Protein AF-A0A2T9Z3W3-F1 (afdb_monomer_lite)

Radius of gyration: 23.63 Å; chains: 1; bounding box: 70×50×60 Å

pLDDT: mean 74.07, std 22.94, range [23.22, 97.31]

Organism: NCBI:txid61424

Sequence (253 aa):
MPKVKTVRARTPPEGFEEIEPTLKEFEQKMRDAENDPHEGKRRIESVWPIMRIHHQRSRYIYDLYYKREAISKELYDYCLKKKIADANLIAKWKKGLGTKPGNKPQTIKEGGAPYTKNKDENKKGNDDGSRHFGPKFNKDLGQHILKNPLVSQGIVDKAGLKQTDVVLEVGPGTGNLTVKILEQAKKVIACEADPRLAAELVKRVQETEYSRKLEIMNGDVMKQTLPYFDTNIQVCGTDVSEGICVASSSKAW

Structure (mmCIF, N/CA/C/O backbone):
data_AF-A0A2T9Z3W3-F1
#
_entry.id   AF-A0A2T9Z3W3-F1
#
loop_
_atom_site.group_PDB
_atom_site.id
_atom_site.type_symbol
_atom_site.label_atom_id
_atom_site.label_alt_id
_atom_site.label_comp_id
_atom_site.label_asym_id
_atom_site.label_entity_id
_atom_site.label_seq_id
_atom_site.pdbx_PDB_ins_code
_atom_site.Cartn_x
_atom_site.Cartn_y
_atom_site.Cartn_z
_atom_site.occupancy
_atom_site.B_iso_or_equiv
_atom_site.auth_seq_id
_atom_site.auth_comp_id
_atom_site.auth_asym_id
_atom_site.auth_atom_id
_atom_site.pdbx_PDB_model_num
ATOM 1 N N . MET A 1 1 ? -4.320 32.557 -25.477 1.00 39.97 1 MET A N 1
ATOM 2 C CA . MET A 1 1 ? -4.065 31.158 -25.058 1.00 39.97 1 MET A CA 1
ATOM 3 C C . MET A 1 1 ? -2.578 30.987 -24.774 1.00 39.97 1 MET A C 1
ATOM 5 O O . MET A 1 1 ? -1.782 31.439 -25.596 1.00 39.97 1 MET A O 1
ATOM 9 N N . PRO A 1 2 ? -2.176 30.395 -23.638 1.00 50.72 2 PRO A N 1
ATOM 10 C CA . PRO A 1 2 ? -0.772 30.075 -23.396 1.00 50.72 2 PRO A CA 1
ATOM 11 C C . PRO A 1 2 ? -0.284 29.037 -24.418 1.00 50.72 2 PRO A C 1
ATOM 13 O O . PRO A 1 2 ? -0.976 28.063 -24.709 1.00 50.72 2 PRO A O 1
ATOM 16 N N . LYS A 1 3 ? 0.901 29.264 -24.999 1.00 42.53 3 LYS A N 1
ATOM 17 C CA . LYS A 1 3 ? 1.490 28.381 -26.017 1.00 42.53 3 LYS A CA 1
ATOM 18 C C . LYS A 1 3 ? 1.902 27.049 -25.384 1.00 42.53 3 LYS A C 1
ATOM 20 O O . LYS A 1 3 ? 2.760 27.025 -24.501 1.00 42.53 3 LYS A O 1
ATOM 25 N N . VAL A 1 4 ? 1.327 25.948 -25.866 1.00 51.75 4 VAL A N 1
ATOM 26 C CA . VAL A 1 4 ? 1.737 24.585 -25.504 1.00 51.75 4 VAL A CA 1
ATOM 27 C C . VAL A 1 4 ? 3.175 24.377 -25.980 1.00 51.75 4 VAL A C 1
ATOM 29 O O . VAL A 1 4 ? 3.458 24.404 -27.177 1.00 51.75 4 VAL A O 1
ATOM 32 N N . LYS A 1 5 ? 4.112 24.202 -25.042 1.00 44.19 5 LYS A N 1
ATOM 33 C CA . LYS A 1 5 ? 5.495 23.835 -25.362 1.00 44.19 5 LYS A CA 1
ATOM 34 C C . LYS A 1 5 ? 5.504 22.385 -25.842 1.00 44.19 5 LYS A C 1
ATOM 36 O O . LYS A 1 5 ? 5.516 21.464 -25.030 1.00 44.19 5 LYS A O 1
ATOM 41 N N . THR A 1 6 ? 5.507 22.169 -27.153 1.00 48.62 6 THR A N 1
ATOM 42 C CA . THR A 1 6 ? 5.716 20.838 -27.728 1.00 48.62 6 THR A CA 1
ATOM 43 C C . THR A 1 6 ? 7.161 20.421 -27.467 1.00 48.62 6 THR A C 1
ATOM 45 O O . THR A 1 6 ? 8.094 20.901 -28.115 1.00 48.62 6 THR A O 1
ATOM 48 N N . VAL A 1 7 ? 7.370 19.556 -26.474 1.00 53.88 7 VAL A N 1
ATOM 49 C CA . VAL A 1 7 ? 8.667 18.917 -26.240 1.00 53.88 7 VAL A CA 1
ATOM 50 C C . VAL A 1 7 ? 8.984 18.104 -27.492 1.00 53.88 7 VAL A C 1
ATOM 52 O O . VAL A 1 7 ? 8.287 17.132 -27.768 1.00 53.88 7 VAL A O 1
ATOM 55 N N . ARG A 1 8 ? 10.002 18.513 -28.265 1.00 53.16 8 ARG A N 1
ATOM 56 C CA . ARG A 1 8 ? 10.479 17.767 -29.442 1.00 53.16 8 ARG A CA 1
ATOM 57 C C . ARG A 1 8 ? 10.621 16.293 -29.053 1.00 53.16 8 ARG A C 1
ATOM 59 O O . ARG A 1 8 ? 11.414 15.964 -28.165 1.00 53.16 8 ARG A O 1
ATOM 66 N N . ALA A 1 9 ? 9.812 15.424 -29.656 1.00 52.84 9 ALA A N 1
ATOM 67 C CA . ALA A 1 9 ? 9.902 13.995 -29.426 1.00 52.84 9 ALA A CA 1
ATOM 68 C C . ALA A 1 9 ? 11.257 13.536 -29.972 1.00 52.84 9 ALA A C 1
ATOM 70 O O . ALA A 1 9 ? 11.474 13.531 -31.178 1.00 52.84 9 ALA A O 1
ATOM 71 N N . ARG A 1 10 ? 12.206 13.233 -29.080 1.00 62.75 10 ARG A N 1
ATOM 72 C CA . ARG A 1 10 ? 13.385 12.465 -29.479 1.00 62.75 10 ARG A CA 1
ATOM 73 C C . ARG A 1 10 ? 12.886 11.122 -29.998 1.00 62.75 10 ARG A C 1
ATOM 75 O O . ARG A 1 10 ? 12.046 10.515 -29.332 1.00 62.75 10 ARG A O 1
ATOM 82 N N . THR A 1 11 ? 13.389 10.720 -31.159 1.00 73.94 11 THR A N 1
ATOM 83 C CA . THR A 1 11 ? 13.169 9.397 -31.740 1.00 73.94 11 THR A CA 1
ATOM 84 C C . THR A 1 11 ? 13.456 8.327 -30.684 1.00 73.94 11 THR A C 1
ATOM 86 O O . THR A 1 11 ? 14.391 8.517 -29.891 1.00 73.94 11 THR A O 1
ATOM 89 N N . PRO A 1 12 ? 12.646 7.256 -30.608 1.00 82.81 12 PRO A N 1
ATOM 90 C CA . PRO A 1 12 ? 12.927 6.149 -29.710 1.00 82.81 12 PRO A CA 1
ATOM 91 C C . PRO A 1 12 ? 14.347 5.603 -29.946 1.00 82.81 12 PRO A C 1
ATOM 93 O O . PRO A 1 12 ? 14.772 5.529 -31.100 1.00 82.81 12 PRO A O 1
ATOM 96 N N . PRO A 1 13 ? 15.100 5.269 -28.883 1.00 86.75 13 PRO A N 1
ATOM 97 C CA . PRO A 1 13 ? 16.399 4.615 -29.016 1.00 86.75 13 PRO A CA 1
ATOM 98 C C . PRO A 1 13 ? 16.276 3.219 -29.641 1.00 86.75 13 PRO A C 1
ATOM 100 O O . PRO A 1 13 ? 15.198 2.623 -29.641 1.00 86.75 13 PRO A O 1
ATOM 103 N N . GLU A 1 14 ? 17.400 2.684 -30.114 1.00 87.50 14 GLU A N 1
ATOM 104 C CA . GLU A 1 14 ? 17.505 1.316 -30.633 1.00 87.50 14 GLU A CA 1
ATOM 105 C C . GLU A 1 14 ? 16.946 0.282 -29.635 1.00 87.50 14 GLU A C 1
ATOM 107 O O . GLU A 1 14 ? 17.136 0.406 -28.420 1.00 87.50 14 GLU A O 1
ATOM 112 N N . GLY A 1 15 ? 16.219 -0.716 -30.148 1.00 87.00 15 GLY A N 1
ATOM 113 C CA . GLY A 1 15 ? 15.559 -1.756 -29.349 1.00 87.00 15 GLY A CA 1
ATOM 114 C C . GLY A 1 15 ? 14.202 -1.361 -28.748 1.00 87.00 15 GLY A C 1
ATOM 115 O O . GLY A 1 15 ? 13.564 -2.185 -28.096 1.00 87.00 15 GLY A O 1
ATOM 116 N N . PHE A 1 16 ? 13.713 -0.127 -28.955 1.00 90.38 16 PHE A N 1
ATOM 117 C CA . PHE A 1 16 ? 12.372 0.256 -28.484 1.00 90.38 16 PHE A CA 1
ATOM 118 C C . PHE A 1 16 ? 11.255 -0.522 -29.197 1.00 90.38 16 PHE A C 1
ATOM 120 O O . PHE A 1 16 ? 10.266 -0.871 -28.557 1.00 90.38 16 PHE A O 1
ATOM 127 N N . GLU A 1 17 ? 11.424 -0.834 -30.484 1.00 90.75 17 GLU A N 1
ATOM 128 C CA . GLU A 1 17 ? 10.427 -1.545 -31.302 1.00 90.75 17 GLU A CA 1
ATOM 129 C C . GLU A 1 17 ? 10.080 -2.935 -30.743 1.00 90.75 17 GLU A C 1
ATOM 131 O O . GLU A 1 17 ? 8.937 -3.374 -30.842 1.00 90.75 17 GLU A O 1
ATOM 136 N N . GLU A 1 18 ? 11.028 -3.606 -30.080 1.00 89.62 18 GLU A N 1
ATOM 137 C CA . GLU A 1 18 ? 10.817 -4.939 -29.501 1.00 89.62 18 GLU A CA 1
ATOM 138 C C . GLU A 1 18 ? 9.946 -4.908 -28.236 1.00 89.62 18 GLU A C 1
ATOM 140 O O . GLU A 1 18 ? 9.168 -5.827 -27.976 1.00 89.62 18 GLU A O 1
ATOM 145 N N . ILE A 1 19 ? 10.053 -3.840 -27.441 1.00 92.69 19 ILE A N 1
ATOM 146 C CA . ILE A 1 19 ? 9.305 -3.688 -26.183 1.00 92.69 19 ILE A CA 1
ATOM 147 C C . ILE A 1 19 ? 8.005 -2.898 -26.365 1.00 92.69 19 ILE A C 1
ATOM 149 O O . ILE A 1 19 ? 7.101 -2.989 -25.530 1.00 92.69 19 ILE A O 1
ATOM 153 N N . GLU A 1 20 ? 7.894 -2.123 -27.447 1.00 91.94 20 GLU A N 1
ATOM 154 C CA . GLU A 1 20 ? 6.765 -1.237 -27.730 1.00 91.94 20 GLU A CA 1
ATOM 155 C C . GLU A 1 20 ? 5.401 -1.951 -27.707 1.00 91.94 20 GLU A C 1
ATOM 157 O O . GLU A 1 20 ? 4.489 -1.410 -27.074 1.00 91.94 20 GLU A O 1
ATOM 162 N N . PRO A 1 21 ? 5.217 -3.152 -28.297 1.00 94.75 21 PRO A N 1
ATOM 163 C CA . PRO A 1 21 ? 3.930 -3.846 -28.252 1.00 94.75 21 PRO A CA 1
ATOM 164 C C . PRO A 1 21 ? 3.479 -4.138 -26.816 1.00 94.75 21 PRO A C 1
ATOM 166 O O . PRO A 1 21 ? 2.345 -3.843 -26.445 1.00 94.75 21 PRO A O 1
ATOM 169 N N . THR A 1 22 ? 4.401 -4.608 -25.969 1.00 93.50 22 THR A N 1
ATOM 170 C CA . THR A 1 22 ? 4.106 -4.905 -24.557 1.00 93.50 22 THR A CA 1
ATOM 171 C C . THR A 1 22 ? 3.775 -3.626 -23.780 1.00 93.50 22 THR A C 1
ATOM 173 O O . THR A 1 22 ? 2.882 -3.606 -22.932 1.00 93.50 22 THR A O 1
ATOM 176 N N . LEU A 1 23 ? 4.467 -2.520 -24.071 1.00 92.62 23 LEU A N 1
ATOM 177 C CA . LEU A 1 23 ? 4.170 -1.228 -23.451 1.00 92.62 23 LEU A CA 1
ATOM 178 C C . LEU A 1 23 ? 2.799 -0.687 -23.872 1.00 92.62 23 LEU A C 1
ATOM 180 O O . LEU A 1 23 ? 2.064 -0.194 -23.014 1.00 92.62 23 LEU A O 1
ATOM 184 N N . LYS A 1 24 ? 2.425 -0.836 -25.147 1.00 92.75 24 LYS A N 1
ATOM 185 C CA . LYS A 1 24 ? 1.092 -0.474 -25.652 1.00 92.75 24 LYS A CA 1
ATOM 186 C C . LYS A 1 24 ? -0.011 -1.291 -24.992 1.00 92.75 24 LYS A C 1
ATOM 188 O O . LYS A 1 24 ? -1.050 -0.724 -24.663 1.00 92.75 24 LYS A O 1
ATOM 193 N N . GLU A 1 25 ? 0.213 -2.577 -24.729 1.00 93.94 25 GLU A N 1
ATOM 194 C CA . GLU A 1 25 ? -0.738 -3.393 -23.968 1.00 93.94 25 GLU A CA 1
ATOM 195 C C . GLU A 1 25 ? -0.949 -2.861 -22.546 1.00 93.94 25 GLU A C 1
ATOM 197 O O . GLU A 1 25 ? -2.086 -2.781 -22.083 1.00 93.94 25 GLU A O 1
ATOM 202 N N . PHE A 1 26 ? 0.121 -2.473 -21.840 1.00 93.19 26 PHE A N 1
ATOM 203 C CA . PHE A 1 26 ? -0.015 -1.866 -20.512 1.00 93.19 26 PHE A CA 1
ATOM 204 C C . PHE A 1 26 ? -0.739 -0.520 -20.563 1.00 93.19 26 PHE A C 1
ATOM 206 O O . PHE A 1 26 ? -1.555 -0.237 -19.689 1.00 93.19 26 PHE A O 1
ATOM 213 N N . GLU A 1 27 ? -0.461 0.312 -21.568 1.00 92.25 27 GLU A N 1
ATOM 214 C CA . GLU A 1 27 ? -1.185 1.570 -21.761 1.00 92.25 27 GLU A CA 1
ATOM 215 C C . GLU A 1 27 ? -2.664 1.348 -22.060 1.00 92.25 27 GLU A C 1
ATOM 217 O O . GLU A 1 27 ? -3.500 2.062 -21.513 1.00 92.25 27 GLU A O 1
ATOM 222 N N . GLN A 1 28 ? -2.993 0.355 -22.889 1.00 93.44 28 GLN A N 1
ATOM 223 C CA . GLN A 1 28 ? -4.378 0.017 -23.179 1.00 93.44 28 GLN A CA 1
ATOM 224 C C . GLN A 1 28 ? -5.092 -0.460 -21.916 1.00 93.44 28 GLN A C 1
ATOM 226 O O . GLN A 1 28 ? -6.121 0.101 -21.566 1.00 93.44 28 GLN A O 1
ATOM 231 N N . LYS A 1 29 ? -4.482 -1.380 -21.159 1.00 92.50 29 LYS A N 1
ATOM 232 C CA . LYS A 1 29 ? -5.022 -1.838 -19.871 1.00 92.50 29 LYS A CA 1
ATOM 233 C C . LYS A 1 29 ? -5.227 -0.688 -18.883 1.00 92.50 29 LYS A C 1
ATOM 235 O O . LYS A 1 29 ? -6.207 -0.707 -18.147 1.00 92.50 29 LYS A O 1
ATOM 240 N N . MET A 1 30 ? -4.327 0.304 -18.841 1.00 89.06 30 MET A N 1
ATOM 241 C CA . MET A 1 30 ? -4.538 1.487 -17.994 1.00 89.06 30 MET A CA 1
ATOM 242 C C . MET A 1 30 ? -5.717 2.330 -18.477 1.00 89.06 30 MET A C 1
ATOM 244 O O . MET A 1 30 ? -6.524 2.725 -17.647 1.00 89.06 30 MET A O 1
ATOM 248 N N . ARG A 1 31 ? -5.846 2.571 -19.789 1.00 91.06 31 ARG A N 1
ATOM 249 C CA . ARG A 1 31 ? -6.993 3.302 -20.352 1.00 91.06 31 ARG A CA 1
ATOM 250 C C . ARG A 1 31 ? -8.311 2.586 -20.074 1.00 91.06 31 ARG A C 1
ATOM 252 O O . ARG A 1 31 ? -9.288 3.235 -19.726 1.00 91.06 31 ARG A O 1
ATOM 259 N N . ASP A 1 32 ? -8.338 1.266 -20.208 1.00 91.88 32 ASP A N 1
ATOM 260 C CA . ASP A 1 32 ? -9.530 0.467 -19.924 1.00 91.88 32 ASP A CA 1
ATOM 261 C C . ASP A 1 32 ? -9.890 0.571 -18.434 1.00 91.88 32 ASP A C 1
ATOM 263 O O . ASP A 1 32 ? -11.021 0.904 -18.097 1.00 91.88 32 ASP A O 1
ATOM 267 N N . ALA A 1 33 ? -8.904 0.423 -17.542 1.00 88.44 33 ALA A N 1
ATOM 268 C CA . ALA A 1 33 ? -9.094 0.578 -16.099 1.00 88.44 33 ALA A CA 1
ATOM 269 C C . ALA A 1 33 ? -9.520 1.997 -15.672 1.00 88.44 33 ALA A C 1
ATOM 271 O O . ALA A 1 33 ? -10.218 2.144 -14.675 1.00 88.44 33 ALA A O 1
ATOM 272 N N . GLU A 1 34 ? -9.100 3.042 -16.390 1.00 87.00 34 GLU A N 1
ATOM 273 C CA . GLU A 1 34 ? -9.539 4.426 -16.156 1.00 87.00 34 GLU A CA 1
ATOM 274 C C . GLU A 1 34 ? -10.984 4.672 -16.612 1.00 87.00 34 GLU A C 1
ATOM 276 O O . GLU A 1 34 ? -11.687 5.487 -16.011 1.00 87.00 34 GLU A O 1
ATOM 281 N N . ASN A 1 35 ? -11.424 3.981 -17.666 1.00 88.50 35 ASN A N 1
ATOM 282 C CA . ASN A 1 35 ? -12.770 4.104 -18.227 1.00 88.50 35 ASN A CA 1
ATOM 283 C C . ASN A 1 35 ? -13.787 3.150 -17.584 1.00 88.50 35 ASN A C 1
ATOM 285 O O . ASN A 1 35 ? -14.987 3.287 -17.830 1.00 88.50 35 ASN A O 1
ATOM 289 N N . ASP A 1 36 ? -13.326 2.192 -16.780 1.00 87.56 36 ASP A N 1
ATOM 290 C CA . ASP A 1 36 ? -14.180 1.219 -16.115 1.00 87.56 36 ASP A CA 1
ATOM 291 C C . ASP A 1 36 ? -15.253 1.912 -15.258 1.00 87.56 36 ASP A C 1
ATOM 293 O O . ASP A 1 36 ? -14.962 2.855 -14.515 1.00 87.56 36 ASP A O 1
ATOM 297 N N . PRO A 1 37 ? -16.511 1.434 -15.280 1.00 87.31 37 PRO A N 1
ATOM 298 C CA . PRO A 1 37 ? -17.537 1.961 -14.400 1.00 87.31 37 PRO A CA 1
ATOM 299 C C . PRO A 1 37 ? -17.123 1.845 -12.927 1.00 87.31 37 PRO A C 1
ATOM 301 O O . PRO A 1 37 ? -16.732 0.782 -12.421 1.00 87.31 37 PRO A O 1
ATOM 304 N N . HIS A 1 38 ? -17.247 2.971 -12.229 1.00 84.12 38 HIS A N 1
ATOM 305 C CA . HIS A 1 38 ? -16.894 3.123 -10.818 1.00 84.12 38 HIS A CA 1
ATOM 306 C C . HIS A 1 38 ? -18.117 3.098 -9.888 1.00 84.12 38 HIS A C 1
ATOM 308 O O . HIS A 1 38 ? -17.997 3.394 -8.701 1.00 84.12 38 HIS A O 1
ATOM 314 N N . GLU A 1 39 ? -19.302 2.771 -10.409 1.00 80.81 39 GLU A N 1
ATOM 315 C CA . GLU A 1 39 ? -20.542 2.785 -9.635 1.00 80.81 39 GLU A CA 1
ATOM 316 C C . GLU A 1 39 ? -20.494 1.753 -8.498 1.00 80.81 39 GLU A C 1
ATOM 318 O O . GLU A 1 39 ? -20.119 0.596 -8.689 1.00 80.81 39 GLU A O 1
ATOM 323 N N . GLY A 1 40 ? -20.802 2.200 -7.279 1.00 78.69 40 GLY A N 1
ATOM 324 C CA . GLY A 1 40 ? -20.750 1.372 -6.071 1.00 78.69 40 GLY A CA 1
ATOM 325 C C . GLY A 1 40 ? -19.343 1.031 -5.553 1.00 78.69 40 GLY A C 1
ATOM 326 O O . GLY A 1 40 ? -19.238 0.514 -4.440 1.00 78.69 40 GLY A O 1
ATOM 327 N N . LYS A 1 41 ? -18.270 1.348 -6.294 1.00 77.69 41 LYS A N 1
ATOM 328 C CA . LYS A 1 41 ? -16.878 1.133 -5.866 1.00 77.69 41 LYS A CA 1
ATOM 329 C C . LYS A 1 41 ? -16.373 2.306 -5.031 1.00 77.69 41 LYS A C 1
ATOM 331 O O . LYS A 1 41 ? -16.715 3.467 -5.259 1.00 77.69 41 LYS A O 1
ATOM 336 N N . ARG A 1 42 ? -15.503 2.024 -4.065 1.00 75.50 42 ARG A N 1
ATOM 337 C CA . ARG A 1 42 ? -14.744 3.067 -3.363 1.00 75.50 42 ARG A CA 1
ATOM 338 C C . ARG A 1 42 ? -13.724 3.674 -4.311 1.00 75.50 42 ARG A C 1
ATOM 340 O O . ARG A 1 42 ? -13.172 2.987 -5.164 1.00 75.50 42 ARG A O 1
ATOM 347 N N . ARG A 1 43 ? -13.348 4.931 -4.063 1.00 74.19 43 ARG A N 1
ATOM 348 C CA . ARG A 1 43 ? -12.270 5.597 -4.810 1.00 74.19 43 ARG A CA 1
ATOM 349 C C . ARG A 1 43 ? -10.998 4.745 -4.882 1.00 74.19 43 ARG A C 1
ATOM 351 O O . ARG A 1 43 ? -10.364 4.699 -5.929 1.00 74.19 43 ARG A O 1
ATOM 358 N N . ILE A 1 44 ? -10.623 4.074 -3.793 1.00 68.75 44 ILE A N 1
ATOM 359 C CA . ILE A 1 44 ? -9.415 3.245 -3.783 1.00 68.75 44 ILE A CA 1
ATOM 360 C C . ILE A 1 44 ? -9.561 1.978 -4.629 1.00 68.75 44 ILE A C 1
ATOM 362 O O . ILE A 1 44 ? -8.634 1.630 -5.349 1.00 68.75 44 ILE A O 1
ATOM 366 N N . GLU A 1 45 ? -10.737 1.349 -4.624 1.00 70.81 45 GLU A N 1
ATOM 367 C CA . GLU A 1 45 ? -11.042 0.176 -5.453 1.00 70.81 45 GLU A CA 1
ATOM 368 C C . GLU A 1 45 ? -11.048 0.529 -6.943 1.00 70.81 45 GLU A C 1
ATOM 370 O O . GLU A 1 45 ? -10.628 -0.278 -7.766 1.00 70.81 45 GLU A O 1
ATOM 375 N N . SER A 1 46 ? -11.467 1.750 -7.279 1.00 77.56 46 SER A N 1
ATOM 376 C CA . SER A 1 46 ? -11.409 2.310 -8.631 1.00 77.56 46 SER A CA 1
ATOM 377 C C . SER A 1 46 ? -9.977 2.578 -9.102 1.00 77.56 46 SER A C 1
ATOM 379 O O . SER A 1 46 ? -9.620 2.294 -10.238 1.00 77.56 46 SER A O 1
ATOM 381 N N . VAL A 1 47 ? -9.124 3.106 -8.221 1.00 75.56 47 VAL A N 1
ATOM 382 C CA . VAL A 1 47 ? -7.736 3.474 -8.559 1.00 75.56 47 VAL A CA 1
ATOM 383 C C . VAL A 1 47 ? -6.791 2.263 -8.527 1.00 75.56 47 VAL A C 1
ATOM 385 O O . VAL A 1 47 ? -5.738 2.265 -9.170 1.00 75.56 47 VAL A O 1
ATOM 388 N N . TRP A 1 48 ? -7.150 1.208 -7.794 1.00 76.00 48 TRP A N 1
ATOM 389 C CA . TRP A 1 48 ? -6.297 0.041 -7.568 1.00 76.00 48 TRP A CA 1
ATOM 390 C C . TRP A 1 48 ? -5.828 -0.670 -8.848 1.00 76.00 48 TRP A C 1
ATOM 392 O O . TRP A 1 48 ? -4.622 -0.923 -8.969 1.00 76.00 48 TRP A O 1
ATOM 402 N N . PRO A 1 49 ? -6.703 -0.973 -9.830 1.00 79.06 49 PRO A N 1
ATOM 403 C CA . PRO A 1 49 ? -6.281 -1.615 -11.072 1.00 79.06 49 PRO A 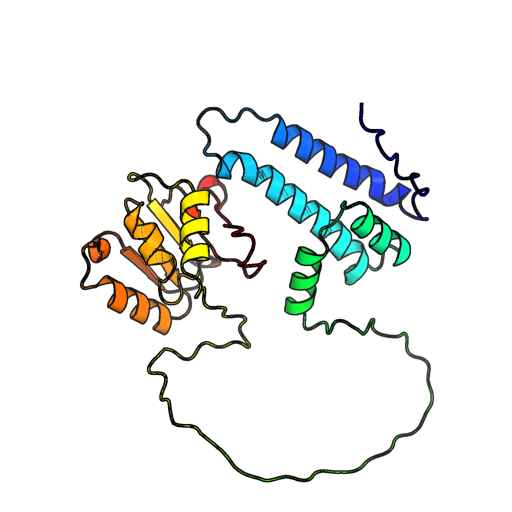CA 1
ATOM 404 C C . PRO A 1 49 ? -5.243 -0.776 -11.826 1.00 79.06 49 PRO A C 1
ATOM 406 O O . PRO A 1 49 ? -4.236 -1.319 -12.281 1.00 79.06 49 PRO A O 1
ATOM 409 N N . ILE A 1 50 ? -5.423 0.549 -11.859 1.00 83.31 50 ILE A N 1
ATOM 410 C CA . ILE A 1 50 ? -4.501 1.496 -12.502 1.00 83.31 50 ILE A CA 1
ATOM 411 C C . ILE A 1 50 ? -3.123 1.430 -11.831 1.00 83.31 50 ILE A C 1
ATOM 413 O O . ILE A 1 50 ? -2.106 1.241 -12.501 1.00 83.31 50 ILE A O 1
ATOM 417 N N . MET A 1 51 ? -3.076 1.501 -10.497 1.00 79.44 51 MET A N 1
ATOM 418 C CA . MET A 1 51 ? -1.822 1.430 -9.734 1.00 79.44 51 MET A CA 1
ATOM 419 C C . MET A 1 51 ? -1.111 0.082 -9.916 1.00 79.44 51 MET A C 1
ATOM 421 O O . MET A 1 51 ? 0.116 0.034 -10.052 1.00 79.44 51 MET A O 1
ATOM 425 N N . ARG A 1 52 ? -1.866 -1.023 -9.980 1.00 79.81 52 ARG A N 1
ATOM 426 C CA . ARG A 1 52 ? -1.320 -2.363 -10.243 1.00 79.81 52 ARG A CA 1
ATOM 427 C C . ARG A 1 52 ? -0.664 -2.436 -11.620 1.00 79.81 52 ARG A C 1
ATOM 429 O O . ARG A 1 52 ? 0.462 -2.925 -11.723 1.00 79.81 52 ARG A O 1
ATOM 436 N N . ILE A 1 53 ? -1.334 -1.934 -12.655 1.00 84.62 53 ILE A N 1
ATOM 437 C CA . ILE A 1 53 ? -0.803 -1.915 -14.024 1.00 84.62 53 ILE A CA 1
ATOM 438 C C . ILE A 1 53 ? 0.430 -1.007 -14.101 1.00 84.62 53 ILE A C 1
ATOM 440 O O . ILE A 1 53 ? 1.444 -1.391 -14.683 1.00 84.62 53 ILE A O 1
ATOM 444 N N . HIS A 1 54 ? 0.400 0.153 -13.443 1.00 84.44 54 HIS A N 1
ATOM 445 C CA . HIS A 1 54 ? 1.545 1.056 -13.352 1.00 84.44 54 HIS A CA 1
ATOM 446 C C . HIS A 1 54 ? 2.780 0.386 -12.714 1.00 84.44 54 HIS A C 1
ATOM 448 O O . HIS A 1 54 ? 3.896 0.479 -13.243 1.00 84.44 54 HIS A O 1
ATOM 454 N N . HIS A 1 55 ? 2.589 -0.345 -11.609 1.00 82.88 55 HIS A N 1
ATOM 455 C CA . HIS A 1 55 ? 3.638 -1.150 -10.978 1.00 82.88 55 HIS A CA 1
ATOM 456 C C . HIS A 1 55 ? 4.153 -2.257 -11.904 1.00 82.88 55 HIS A C 1
ATOM 458 O O . HIS A 1 55 ? 5.366 -2.422 -12.028 1.00 82.88 55 HIS A O 1
ATOM 464 N N . GLN A 1 56 ? 3.260 -2.995 -12.571 1.00 84.81 56 GLN A N 1
ATOM 465 C CA . GLN A 1 56 ? 3.631 -4.058 -13.511 1.00 84.81 56 GLN A CA 1
ATOM 466 C C . GLN A 1 56 ? 4.464 -3.521 -14.676 1.00 84.81 56 GLN A C 1
ATOM 468 O O . GLN A 1 56 ? 5.517 -4.079 -14.980 1.00 84.81 56 GLN A O 1
ATOM 473 N N . ARG A 1 57 ? 4.052 -2.396 -15.267 1.00 92.19 57 ARG A N 1
ATOM 474 C CA . ARG A 1 57 ? 4.778 -1.726 -16.352 1.00 92.19 57 ARG A CA 1
ATOM 475 C C . ARG A 1 57 ? 6.178 -1.294 -15.913 1.00 92.19 57 ARG A C 1
ATOM 477 O O . ARG A 1 57 ? 7.160 -1.575 -16.597 1.00 92.19 57 ARG A O 1
ATOM 484 N N . SER A 1 58 ? 6.291 -0.670 -14.739 1.00 91.31 58 SER A N 1
ATOM 485 C CA . SER A 1 58 ? 7.593 -0.281 -14.176 1.00 91.31 58 SER A CA 1
ATOM 486 C C . SER A 1 58 ? 8.465 -1.498 -13.849 1.00 91.31 58 SER A C 1
ATOM 488 O O . SER A 1 58 ? 9.680 -1.464 -14.051 1.00 91.31 58 SER A O 1
ATOM 490 N N . ARG A 1 59 ? 7.857 -2.595 -13.378 1.00 90.69 59 ARG A N 1
ATOM 491 C CA . ARG A 1 59 ? 8.557 -3.845 -13.067 1.00 90.69 59 ARG A CA 1
ATOM 492 C C . ARG A 1 59 ? 9.073 -4.549 -14.315 1.00 90.69 59 ARG A C 1
ATOM 494 O O . ARG A 1 59 ? 10.192 -5.048 -14.289 1.00 90.69 59 ARG A O 1
ATOM 501 N N . TYR A 1 60 ? 8.302 -4.541 -15.395 1.00 92.94 60 TYR A N 1
ATOM 502 C CA . TYR A 1 60 ? 8.715 -5.083 -16.684 1.00 92.94 60 TYR A CA 1
ATOM 503 C C . TYR A 1 60 ? 9.998 -4.404 -17.186 1.00 92.94 60 TYR A C 1
ATOM 505 O O . TYR A 1 60 ? 10.991 -5.083 -17.437 1.00 92.94 60 TYR A O 1
ATOM 513 N N . ILE A 1 61 ? 10.031 -3.064 -17.207 1.00 92.88 61 ILE A N 1
ATOM 514 C CA . ILE A 1 61 ? 11.233 -2.297 -17.586 1.00 92.88 61 ILE A CA 1
ATOM 515 C C . ILE A 1 61 ? 12.410 -2.578 -16.643 1.00 92.88 61 ILE A C 1
ATOM 517 O O . ILE A 1 61 ? 13.549 -2.731 -17.087 1.00 92.88 61 ILE A O 1
ATOM 521 N N . TYR A 1 62 ? 12.145 -2.673 -15.338 1.00 90.12 62 TYR A N 1
ATOM 522 C CA . TYR A 1 62 ? 13.160 -3.022 -14.350 1.00 90.12 62 TYR A CA 1
ATOM 523 C C . TYR A 1 62 ? 13.783 -4.398 -14.615 1.00 90.12 62 TYR A C 1
ATOM 525 O O . TYR A 1 62 ? 15.007 -4.516 -14.634 1.00 90.12 62 TYR A O 1
ATOM 533 N N . ASP A 1 63 ? 12.962 -5.428 -14.827 1.00 90.00 63 ASP A N 1
ATOM 534 C CA . ASP A 1 63 ? 13.427 -6.800 -15.030 1.00 90.00 63 ASP A CA 1
ATOM 535 C C . ASP A 1 63 ? 14.183 -6.941 -16.364 1.00 90.00 63 ASP A C 1
ATOM 537 O O . ASP A 1 63 ? 15.208 -7.625 -16.408 1.00 90.00 63 ASP A O 1
ATOM 541 N N . LEU A 1 64 ? 13.748 -6.246 -17.424 1.00 92.88 64 LEU A N 1
ATOM 542 C CA . LEU A 1 64 ? 14.472 -6.203 -18.698 1.00 92.88 64 LEU A CA 1
ATOM 543 C C . LEU A 1 64 ? 15.887 -5.636 -18.548 1.00 92.88 64 LEU A C 1
ATOM 545 O O . LEU A 1 64 ? 16.821 -6.199 -19.108 1.00 92.88 64 LEU A O 1
ATOM 549 N N . TYR A 1 65 ? 16.059 -4.554 -17.783 1.00 93.62 65 TYR A N 1
ATOM 550 C CA . TYR A 1 65 ? 17.364 -3.906 -17.640 1.00 93.62 65 TYR A CA 1
ATOM 551 C C . TYR A 1 65 ? 18.264 -4.567 -16.589 1.00 93.62 65 TYR A C 1
ATOM 553 O O . TYR A 1 65 ? 19.439 -4.796 -16.847 1.00 93.62 65 TYR A O 1
ATOM 561 N N . TYR A 1 66 ? 17.737 -4.860 -15.396 1.00 88.56 66 TYR A N 1
ATOM 562 C CA . TYR A 1 66 ? 18.549 -5.306 -14.257 1.00 88.56 66 TYR A CA 1
ATOM 563 C C . TYR A 1 66 ? 18.696 -6.822 -14.133 1.00 88.56 66 TYR A C 1
ATOM 565 O O . TYR A 1 66 ? 19.647 -7.265 -13.496 1.00 88.56 66 TYR A O 1
ATOM 573 N N . LYS A 1 67 ? 17.754 -7.614 -14.661 1.00 84.62 67 LYS A N 1
ATOM 574 C CA . LYS A 1 67 ? 17.808 -9.082 -14.541 1.00 84.62 67 LYS A CA 1
ATOM 575 C C . LYS A 1 67 ? 18.152 -9.772 -15.845 1.00 84.62 67 LYS A C 1
ATOM 577 O O . LYS A 1 67 ? 18.899 -10.738 -15.830 1.00 84.62 67 LYS A O 1
ATOM 582 N N . ARG A 1 68 ? 17.543 -9.323 -16.942 1.00 87.06 68 ARG A N 1
ATOM 583 C CA . ARG A 1 68 ? 17.704 -9.950 -18.259 1.00 87.06 68 ARG A CA 1
ATOM 584 C C . ARG A 1 68 ? 18.761 -9.271 -19.120 1.00 87.06 68 ARG A C 1
ATOM 586 O O . ARG A 1 68 ? 19.147 -9.853 -20.120 1.00 87.06 68 ARG A O 1
ATOM 593 N N . GLU A 1 69 ? 19.166 -8.051 -18.759 1.00 90.38 69 GLU A N 1
ATOM 594 C CA . GLU A 1 69 ? 20.094 -7.207 -19.528 1.00 90.38 69 GLU A CA 1
ATOM 595 C C . GLU A 1 69 ? 19.712 -7.084 -21.018 1.00 90.38 69 GLU A C 1
ATOM 597 O O . GLU A 1 69 ? 20.556 -6.879 -21.882 1.00 90.38 69 GLU A O 1
ATOM 602 N N . ALA A 1 70 ? 18.412 -7.186 -21.314 1.00 89.31 70 ALA A N 1
ATOM 603 C CA . ALA A 1 70 ? 17.866 -7.258 -22.667 1.00 89.31 70 ALA A CA 1
ATOM 604 C C . ALA A 1 70 ? 17.695 -5.879 -23.324 1.00 89.31 70 ALA A C 1
ATOM 606 O O . ALA A 1 70 ? 17.435 -5.792 -24.516 1.00 89.31 70 ALA A O 1
ATOM 607 N N . ILE A 1 71 ? 17.811 -4.794 -22.550 1.00 92.50 71 ILE A N 1
ATOM 608 C CA . ILE A 1 71 ? 17.690 -3.421 -23.049 1.00 92.50 71 ILE A CA 1
ATOM 609 C C . ILE A 1 71 ? 18.917 -2.589 -22.689 1.00 92.50 71 ILE A C 1
ATOM 611 O O . ILE A 1 71 ? 19.508 -2.740 -21.617 1.00 92.50 71 ILE A O 1
ATOM 615 N N . SER A 1 72 ? 19.279 -1.659 -23.574 1.00 92.88 72 SER A N 1
ATOM 616 C CA . SER A 1 72 ? 20.412 -0.761 -23.362 1.00 92.88 72 SER A CA 1
ATOM 617 C C . SER A 1 72 ? 20.141 0.247 -22.236 1.00 92.88 72 SER A C 1
ATOM 619 O O . SER A 1 72 ? 18.998 0.573 -21.896 1.00 92.88 72 SER A O 1
ATOM 621 N N . LYS A 1 73 ? 21.215 0.803 -21.657 1.00 90.75 73 LYS A N 1
ATOM 622 C CA . LYS A 1 73 ? 21.096 1.873 -20.651 1.00 90.75 73 LYS A CA 1
ATOM 623 C C . LYS A 1 73 ? 20.399 3.113 -21.223 1.00 90.75 73 LYS A C 1
ATOM 625 O O . LYS A 1 73 ? 19.649 3.768 -20.506 1.00 90.75 73 LYS A O 1
ATOM 630 N N . GLU A 1 74 ? 20.632 3.424 -22.494 1.00 91.62 74 GLU A N 1
ATOM 631 C CA . GLU A 1 74 ? 20.013 4.571 -23.162 1.00 91.62 74 GLU A CA 1
ATOM 632 C C . GLU A 1 74 ? 18.499 4.396 -23.301 1.00 91.62 74 GLU A C 1
ATOM 634 O O . GLU A 1 74 ? 17.743 5.324 -23.008 1.00 91.62 74 GLU A O 1
ATOM 639 N N . LEU A 1 75 ? 18.054 3.187 -23.662 1.00 91.06 75 LEU A N 1
ATOM 640 C CA . LEU A 1 75 ? 16.639 2.832 -23.744 1.00 91.06 75 LEU A CA 1
ATOM 641 C C . LEU A 1 75 ? 15.962 2.856 -22.365 1.00 91.06 75 LEU A C 1
ATOM 643 O O . LEU A 1 75 ? 14.865 3.400 -22.212 1.00 91.06 75 LEU A O 1
ATOM 647 N N . TYR A 1 76 ? 16.640 2.345 -21.336 1.00 92.88 76 TYR A N 1
ATOM 648 C CA . TYR A 1 76 ? 16.171 2.420 -19.952 1.00 92.88 76 TYR A CA 1
ATOM 649 C C . TYR A 1 76 ? 16.016 3.875 -19.468 1.00 92.88 76 TYR A C 1
ATOM 651 O O . TYR A 1 76 ? 14.955 4.259 -18.965 1.00 92.88 76 TYR A O 1
ATOM 659 N N . ASP A 1 77 ? 17.031 4.719 -19.677 1.00 92.00 77 ASP A N 1
ATOM 660 C CA . ASP A 1 77 ? 16.992 6.135 -19.292 1.00 92.00 77 ASP A CA 1
ATOM 661 C C . ASP A 1 77 ? 15.913 6.905 -20.077 1.00 92.00 77 ASP A C 1
ATOM 663 O O . ASP A 1 77 ? 15.240 7.786 -19.528 1.00 92.00 77 ASP A O 1
ATOM 667 N N . TYR A 1 78 ? 15.692 6.547 -21.347 1.00 92.19 78 TYR A N 1
ATOM 668 C CA . TYR A 1 78 ? 14.594 7.074 -22.155 1.00 92.19 78 TYR A CA 1
ATOM 669 C C . TYR A 1 78 ? 13.226 6.730 -21.550 1.00 92.19 78 TYR A C 1
ATOM 671 O O . TYR A 1 78 ? 12.392 7.629 -21.394 1.00 92.19 78 TYR A O 1
ATOM 679 N N . CYS A 1 79 ? 13.014 5.477 -21.131 1.00 91.88 79 CYS A N 1
ATOM 680 C CA . CYS A 1 79 ? 11.768 5.039 -20.495 1.00 91.88 79 CYS A CA 1
ATOM 681 C C . CYS A 1 79 ? 11.476 5.809 -19.198 1.00 91.88 79 CYS A C 1
ATOM 683 O O . CYS A 1 79 ? 10.339 6.229 -18.966 1.00 91.88 79 CYS A O 1
ATOM 685 N N . LEU A 1 80 ? 12.499 6.065 -18.375 1.00 92.06 80 LEU A N 1
ATOM 686 C CA . LEU A 1 80 ? 12.357 6.886 -17.168 1.00 92.06 80 LEU A CA 1
ATOM 687 C C . LEU A 1 80 ? 12.027 8.346 -17.503 1.00 92.06 80 LEU A C 1
ATOM 689 O O . LEU A 1 80 ? 11.130 8.946 -16.905 1.00 92.06 80 LEU A O 1
ATOM 693 N N . LYS A 1 81 ? 12.723 8.929 -18.487 1.00 90.62 81 LYS A N 1
ATOM 694 C CA . LYS A 1 81 ? 12.521 10.326 -18.898 1.00 90.62 81 LYS A CA 1
ATOM 695 C C . LYS A 1 81 ? 11.130 10.564 -19.485 1.00 90.62 81 LYS A C 1
ATOM 697 O O . LYS A 1 81 ? 10.550 11.625 -19.265 1.00 90.62 81 LYS A O 1
ATOM 702 N N . LYS A 1 82 ? 10.593 9.582 -20.211 1.00 90.06 82 LYS A N 1
ATOM 703 C CA . LYS A 1 82 ? 9.237 9.600 -20.776 1.00 90.06 82 LYS A CA 1
ATOM 704 C C . LYS A 1 82 ? 8.147 9.195 -19.783 1.00 90.06 82 LYS A C 1
ATOM 706 O O . LYS A 1 82 ? 6.987 9.170 -20.173 1.00 90.06 82 LYS A O 1
ATOM 711 N N . LYS A 1 83 ? 8.494 8.918 -18.519 1.00 89.56 83 LYS A N 1
ATOM 712 C CA . LYS A 1 83 ? 7.551 8.481 -17.472 1.00 89.56 83 LYS A CA 1
ATOM 713 C C . LYS A 1 83 ? 6.808 7.183 -17.824 1.00 89.56 83 LYS A C 1
ATOM 715 O O . LYS A 1 83 ? 5.712 6.930 -17.330 1.00 89.56 83 LYS A O 1
ATOM 720 N N . ILE A 1 84 ? 7.436 6.334 -18.639 1.00 91.44 84 ILE A N 1
ATOM 721 C CA . ILE A 1 84 ? 6.960 4.974 -18.918 1.00 91.44 84 ILE A CA 1
ATOM 722 C C . ILE A 1 84 ? 7.186 4.104 -17.674 1.00 91.44 84 ILE A C 1
ATOM 724 O O . ILE A 1 84 ? 6.302 3.351 -17.273 1.00 91.44 84 ILE A O 1
ATOM 728 N N . ALA A 1 85 ? 8.326 4.269 -17.001 1.00 91.12 85 ALA A N 1
ATOM 729 C CA . ALA A 1 85 ? 8.631 3.610 -15.733 1.00 91.12 85 ALA A CA 1
ATOM 730 C C . ALA A 1 85 ? 8.883 4.624 -14.606 1.00 91.12 85 ALA A C 1
ATOM 732 O O . ALA A 1 85 ? 9.347 5.742 -14.851 1.00 91.12 85 ALA A O 1
ATOM 733 N N . ASP A 1 86 ? 8.588 4.221 -13.370 1.00 88.62 86 ASP A N 1
ATOM 734 C CA . ASP A 1 86 ? 8.767 5.051 -12.179 1.00 88.62 86 ASP A CA 1
ATOM 735 C C . ASP A 1 86 ? 10.164 4.875 -11.554 1.00 88.62 86 ASP A C 1
ATOM 737 O O . ASP A 1 86 ? 10.547 3.800 -11.083 1.00 88.62 86 ASP A O 1
ATOM 741 N N . ALA A 1 87 ? 10.933 5.966 -11.528 1.00 86.75 87 ALA A N 1
ATOM 742 C CA . ALA A 1 87 ? 12.292 5.980 -10.996 1.00 86.75 87 ALA A CA 1
ATOM 743 C C . ALA A 1 87 ? 12.352 5.794 -9.468 1.00 86.75 87 ALA A C 1
ATOM 745 O O . ALA A 1 87 ? 13.265 5.129 -8.971 1.00 86.75 87 ALA A O 1
ATOM 746 N N . ASN A 1 88 ? 11.397 6.360 -8.725 1.00 85.56 88 ASN A N 1
ATOM 747 C CA . ASN A 1 88 ? 11.353 6.287 -7.263 1.00 85.56 88 ASN A CA 1
ATOM 748 C C . ASN A 1 88 ? 10.997 4.870 -6.812 1.00 85.56 88 ASN A C 1
ATOM 750 O O . ASN A 1 88 ? 11.607 4.328 -5.885 1.00 85.56 88 ASN A O 1
ATOM 754 N N . LEU A 1 89 ? 10.045 4.247 -7.502 1.00 78.31 89 LEU A N 1
ATOM 755 C CA . LEU A 1 89 ? 9.670 2.857 -7.298 1.00 78.31 89 LEU A CA 1
ATOM 756 C C . LEU A 1 89 ? 10.854 1.917 -7.557 1.00 78.31 89 LEU A C 1
ATOM 758 O O . LEU A 1 89 ? 11.199 1.096 -6.705 1.00 78.31 89 LEU A O 1
ATOM 762 N N . ILE A 1 90 ? 11.540 2.089 -8.691 1.00 85.50 90 ILE A N 1
ATOM 763 C CA . ILE A 1 90 ? 12.708 1.274 -9.041 1.00 85.50 90 ILE A CA 1
ATOM 764 C C . ILE A 1 90 ? 13.848 1.455 -8.029 1.00 85.50 90 ILE A C 1
ATOM 766 O O . ILE A 1 90 ? 14.487 0.477 -7.630 1.00 85.50 90 ILE A O 1
ATOM 770 N N . ALA A 1 91 ? 14.100 2.683 -7.565 1.00 83.25 91 ALA A N 1
ATOM 771 C CA . ALA A 1 91 ? 15.131 2.953 -6.566 1.00 83.25 91 ALA A CA 1
ATOM 772 C C . ALA A 1 91 ? 14.931 2.140 -5.274 1.00 83.25 91 ALA A C 1
ATOM 774 O O . ALA A 1 91 ? 15.908 1.732 -4.644 1.00 83.25 91 ALA A O 1
ATOM 775 N N . LYS A 1 92 ? 13.682 1.856 -4.897 1.00 74.62 92 LYS A N 1
ATOM 776 C CA . LYS A 1 92 ? 13.353 1.055 -3.710 1.00 74.62 92 LYS A CA 1
ATOM 777 C C . LYS A 1 92 ? 13.627 -0.428 -3.923 1.00 74.62 92 LYS A C 1
ATOM 779 O O . LYS A 1 92 ? 14.233 -1.057 -3.059 1.00 74.62 92 LYS A O 1
ATOM 784 N N . TRP A 1 93 ? 13.284 -0.975 -5.089 1.00 81.06 93 TRP A N 1
ATOM 785 C CA . TRP A 1 93 ? 13.608 -2.369 -5.420 1.00 81.06 93 TRP A CA 1
ATOM 786 C C . TRP A 1 93 ? 15.114 -2.632 -5.430 1.00 81.06 93 TRP A C 1
ATOM 788 O O . TRP A 1 93 ? 15.560 -3.680 -4.971 1.00 81.06 93 TRP A O 1
ATOM 798 N N . LYS A 1 94 ? 15.913 -1.650 -5.860 1.00 76.62 94 LYS A N 1
ATOM 799 C CA . LYS A 1 94 ? 17.380 -1.731 -5.802 1.00 76.62 94 LYS A CA 1
ATOM 800 C C . LYS A 1 94 ? 17.918 -1.829 -4.371 1.00 76.62 94 LYS A C 1
ATOM 802 O O . LYS A 1 94 ? 18.859 -2.586 -4.132 1.00 76.62 94 LYS A O 1
ATOM 807 N N . LYS A 1 95 ? 17.314 -1.105 -3.420 1.00 65.38 95 LYS A N 1
ATOM 808 C CA . LYS A 1 95 ? 17.700 -1.152 -1.998 1.00 65.38 95 LYS A CA 1
ATOM 809 C C . LYS A 1 95 ? 17.414 -2.520 -1.370 1.00 65.38 95 LYS A C 1
ATOM 811 O O . LYS A 1 95 ? 18.252 -3.013 -0.626 1.00 65.38 95 LYS A O 1
ATOM 816 N N . GLY A 1 96 ? 16.288 -3.150 -1.717 1.00 53.78 96 GLY A N 1
ATOM 817 C CA . GLY A 1 96 ? 15.925 -4.486 -1.219 1.00 53.78 96 GLY A CA 1
ATOM 818 C C . GLY A 1 96 ? 16.818 -5.627 -1.726 1.00 53.78 96 GLY A C 1
ATOM 819 O O . GLY A 1 96 ? 16.893 -6.666 -1.087 1.00 53.78 96 GLY A O 1
ATOM 820 N N . LEU A 1 97 ? 17.530 -5.431 -2.842 1.00 52.66 97 LEU A N 1
ATOM 821 C CA . LEU A 1 97 ? 18.455 -6.417 -3.422 1.00 52.66 97 LEU A CA 1
ATOM 822 C C . LEU A 1 97 ? 19.913 -6.248 -2.957 1.00 52.66 97 LEU A C 1
ATOM 824 O O . LEU A 1 97 ? 20.808 -6.873 -3.516 1.00 52.66 97 LEU A O 1
ATOM 828 N N . GLY A 1 98 ? 20.192 -5.358 -1.995 1.00 45.28 98 GLY A N 1
ATOM 829 C CA . GLY A 1 98 ? 21.567 -5.060 -1.569 1.00 45.28 98 GLY A CA 1
ATOM 830 C C . GLY A 1 98 ? 22.424 -4.378 -2.648 1.00 45.28 98 GLY A C 1
ATOM 831 O O . GLY A 1 98 ? 23.635 -4.227 -2.483 1.00 45.28 98 GLY A O 1
ATOM 832 N N . THR A 1 99 ? 21.819 -3.930 -3.755 1.00 44.41 99 THR A N 1
ATOM 833 C CA . THR A 1 99 ? 22.550 -3.271 -4.842 1.00 44.41 99 THR A CA 1
ATOM 834 C C . THR A 1 99 ? 22.837 -1.819 -4.461 1.00 44.41 99 THR A C 1
ATOM 836 O O . THR A 1 99 ? 21.956 -0.955 -4.481 1.00 44.41 99 THR A O 1
ATOM 839 N N . LYS A 1 100 ? 24.087 -1.532 -4.075 1.00 35.75 100 LYS A N 1
ATOM 840 C CA . LYS A 1 100 ? 24.541 -0.152 -3.852 1.00 35.75 100 LYS A CA 1
ATOM 841 C C . LYS A 1 100 ? 24.316 0.665 -5.135 1.00 35.75 100 LYS A C 1
ATOM 843 O O . LYS A 1 100 ? 24.638 0.183 -6.225 1.00 35.75 100 LYS A O 1
ATOM 848 N N . PRO A 1 101 ? 23.783 1.896 -5.051 1.00 35.78 101 PRO A N 1
ATOM 849 C CA . PRO A 1 101 ? 23.647 2.757 -6.216 1.00 35.78 101 PRO A CA 1
ATOM 850 C C . PRO A 1 101 ? 25.048 3.195 -6.668 1.00 35.78 101 PRO A C 1
ATOM 852 O O . PRO A 1 101 ? 25.607 4.135 -6.120 1.00 35.78 101 PRO A O 1
ATOM 855 N N . GLY A 1 102 ? 25.638 2.480 -7.628 1.00 42.22 102 GLY A N 1
ATOM 856 C CA . GLY A 1 102 ? 26.936 2.862 -8.193 1.00 42.22 102 GLY A CA 1
ATOM 857 C C . GLY A 1 102 ? 27.650 1.804 -9.031 1.00 42.22 102 GLY A C 1
ATOM 858 O O . GLY A 1 102 ? 28.257 2.170 -10.027 1.00 42.22 102 GLY A O 1
ATOM 859 N N . ASN A 1 103 ? 27.529 0.510 -8.720 1.00 37.78 103 ASN A N 1
ATOM 860 C CA . ASN A 1 103 ? 28.266 -0.523 -9.458 1.00 37.78 103 ASN A CA 1
ATOM 861 C C . ASN A 1 103 ? 27.322 -1.420 -10.259 1.00 37.78 103 ASN A C 1
ATOM 863 O O . ASN A 1 103 ? 26.590 -2.229 -9.694 1.00 37.78 103 ASN A O 1
ATOM 867 N N . LYS A 1 104 ? 27.383 -1.311 -11.592 1.00 45.41 104 LYS A N 1
ATOM 868 C CA . LYS A 1 104 ? 27.201 -2.501 -12.432 1.00 45.41 104 LYS A CA 1
ATOM 869 C C . LYS A 1 104 ? 28.352 -3.467 -12.101 1.00 45.41 104 LYS A C 1
ATOM 871 O O . LYS A 1 104 ? 29.460 -2.973 -11.876 1.00 45.41 104 LYS A O 1
ATOM 876 N N . PRO A 1 105 ? 28.152 -4.794 -12.075 1.00 35.50 105 PRO A N 1
ATOM 877 C CA . PRO A 1 105 ? 29.272 -5.723 -12.143 1.00 35.50 105 PRO A CA 1
ATOM 878 C C . PRO A 1 105 ? 30.056 -5.405 -13.421 1.00 35.50 105 PRO A C 1
ATOM 880 O O . PRO A 1 105 ? 29.522 -5.501 -14.524 1.00 35.50 105 PRO A O 1
ATOM 883 N N . GLN A 1 106 ? 31.283 -4.907 -13.280 1.00 36.25 106 GLN A N 1
ATOM 884 C CA . GLN A 1 106 ? 32.174 -4.731 -14.420 1.00 36.25 106 GLN A CA 1
ATOM 885 C C . GLN A 1 106 ? 32.609 -6.117 -14.900 1.00 36.25 106 GLN A C 1
ATOM 887 O O . GLN A 1 106 ? 33.006 -6.962 -14.100 1.00 36.25 106 GLN A O 1
ATOM 892 N N . THR A 1 107 ? 32.542 -6.334 -16.211 1.00 31.19 107 THR A N 1
ATOM 893 C CA . THR A 1 107 ? 33.216 -7.436 -16.900 1.00 31.19 107 THR A CA 1
ATOM 894 C C . THR A 1 107 ? 34.687 -7.471 -16.496 1.00 31.19 107 THR A C 1
ATOM 896 O O . THR A 1 107 ? 35.375 -6.450 -16.572 1.00 31.19 107 THR A O 1
ATOM 899 N N . ILE A 1 108 ? 35.145 -8.646 -16.072 1.00 28.83 108 ILE A N 1
ATOM 900 C CA . ILE A 1 108 ? 36.511 -8.917 -15.631 1.00 28.83 108 ILE A CA 1
ATOM 901 C C . ILE A 1 108 ? 37.472 -8.578 -16.780 1.00 28.83 108 ILE A C 1
ATOM 903 O O . ILE A 1 108 ? 37.376 -9.149 -17.864 1.00 28.83 108 ILE A O 1
ATOM 907 N N . LYS A 1 109 ? 38.397 -7.646 -16.539 1.00 30.70 109 LYS A N 1
ATOM 908 C CA . LYS A 1 109 ? 39.662 -7.546 -17.271 1.00 30.70 109 LYS A CA 1
ATOM 909 C C . LYS A 1 109 ? 40.781 -7.720 -16.255 1.00 30.70 109 LYS A C 1
ATOM 911 O O . LYS A 1 109 ? 40.772 -7.089 -15.201 1.00 30.70 109 LYS A O 1
ATOM 916 N N . GLU A 1 110 ? 41.669 -8.649 -16.565 1.00 27.70 110 GLU A N 1
ATOM 917 C CA . GLU A 1 110 ? 42.779 -9.099 -15.736 1.00 27.70 110 GLU A CA 1
ATOM 918 C C . GLU A 1 110 ? 43.834 -8.000 -15.528 1.00 27.70 110 GLU A C 1
ATOM 920 O O . GLU A 1 110 ? 44.112 -7.216 -16.435 1.00 27.70 110 GLU A O 1
ATOM 925 N N . GLY A 1 111 ? 44.471 -8.015 -14.350 1.00 25.94 111 GLY A N 1
ATOM 926 C CA . GLY A 1 111 ? 45.808 -7.453 -14.133 1.00 25.94 111 GLY A CA 1
ATOM 927 C C . GLY A 1 111 ? 45.896 -6.269 -13.161 1.00 25.94 111 GLY A C 1
ATOM 928 O O . GLY A 1 111 ? 45.451 -5.169 -13.469 1.00 25.94 111 GLY A O 1
ATOM 929 N N . GLY A 1 112 ? 46.571 -6.474 -12.020 1.00 24.80 112 GLY A N 1
ATOM 930 C CA . GLY A 1 112 ? 47.119 -5.388 -11.191 1.00 24.80 112 G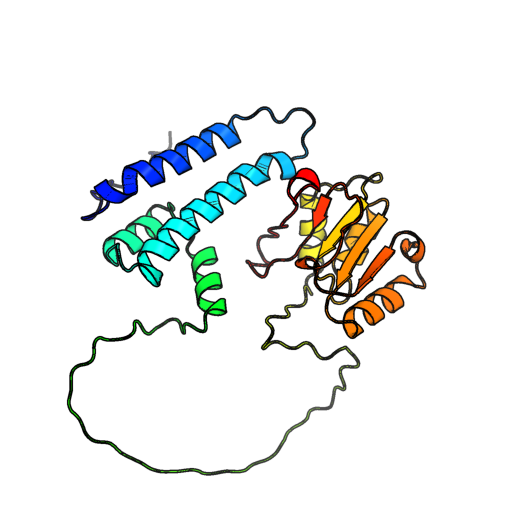LY A CA 1
ATOM 931 C C . GLY A 1 112 ? 47.168 -5.683 -9.687 1.00 24.80 112 GLY A C 1
ATOM 932 O O . GLY A 1 112 ? 46.134 -5.807 -9.049 1.00 24.80 112 GLY A O 1
ATOM 933 N N . ALA A 1 113 ? 48.381 -5.786 -9.144 1.00 26.14 113 ALA A N 1
ATOM 934 C CA . ALA A 1 113 ? 48.791 -6.295 -7.827 1.00 26.14 113 ALA A CA 1
ATOM 935 C C . ALA A 1 113 ? 48.280 -5.531 -6.566 1.00 26.14 113 ALA A C 1
ATOM 937 O O . ALA A 1 113 ? 47.855 -4.380 -6.664 1.00 26.14 113 ALA A O 1
ATOM 938 N N . PRO A 1 114 ? 48.349 -6.156 -5.364 1.00 28.42 114 PRO A N 1
ATOM 939 C CA . PRO A 1 114 ? 47.683 -5.696 -4.145 1.00 28.42 114 PRO A CA 1
ATOM 940 C C . PRO A 1 114 ? 48.554 -4.750 -3.304 1.00 28.42 114 PRO A C 1
ATOM 942 O O . PRO A 1 114 ? 49.778 -4.860 -3.296 1.00 28.42 114 PRO A O 1
ATOM 945 N N . TYR A 1 115 ? 47.922 -3.890 -2.502 1.00 23.22 115 TYR A N 1
ATOM 946 C CA . TYR A 1 115 ? 48.587 -3.215 -1.385 1.00 23.22 115 TYR A CA 1
ATOM 947 C C . TYR A 1 115 ? 47.784 -3.407 -0.096 1.00 23.22 115 TYR A C 1
ATOM 949 O O . TYR A 1 115 ? 46.609 -3.059 -0.004 1.00 23.22 115 TYR A O 1
ATOM 957 N N . THR A 1 116 ? 48.442 -4.008 0.892 1.00 26.28 116 THR A N 1
ATOM 958 C CA . THR A 1 116 ? 47.935 -4.326 2.231 1.00 26.28 116 THR A CA 1
ATOM 959 C C . THR A 1 116 ? 48.439 -3.328 3.270 1.00 26.28 116 THR A C 1
ATOM 961 O O . THR A 1 116 ? 49.596 -2.920 3.172 1.00 26.28 116 THR A O 1
ATOM 964 N N . LYS A 1 117 ? 47.625 -3.085 4.312 1.00 25.27 117 LYS A N 1
ATOM 965 C CA . LYS A 1 117 ? 47.939 -2.842 5.750 1.00 25.27 117 LYS A CA 1
ATOM 966 C C . LYS A 1 117 ? 46.965 -1.802 6.314 1.00 25.27 117 LYS A C 1
ATOM 968 O O . LYS A 1 117 ? 46.595 -0.881 5.607 1.00 25.27 117 LYS A O 1
ATOM 973 N N . ASN A 1 118 ? 46.605 -1.783 7.587 1.00 24.39 118 ASN A N 1
ATOM 974 C CA . ASN A 1 118 ? 46.353 -2.789 8.617 1.00 24.39 118 ASN A CA 1
ATOM 975 C C . ASN A 1 118 ? 45.540 -2.040 9.697 1.00 24.39 118 ASN A C 1
ATOM 977 O O . ASN A 1 118 ? 45.497 -0.812 9.690 1.00 24.39 118 ASN A O 1
ATOM 981 N N . LYS A 1 119 ? 44.893 -2.797 10.581 1.00 28.77 119 LYS A N 1
ATOM 982 C CA . LYS A 1 119 ? 44.103 -2.353 11.741 1.00 28.77 119 LYS A CA 1
ATOM 983 C C . LYS A 1 119 ? 44.702 -1.176 12.521 1.00 28.77 119 LYS A C 1
ATOM 985 O O . LYS A 1 119 ? 45.901 -1.180 12.758 1.00 28.77 119 LYS A O 1
ATOM 990 N N . ASP A 1 120 ? 43.818 -0.350 13.080 1.00 26.14 120 ASP A N 1
ATOM 991 C CA . ASP A 1 120 ? 43.916 0.034 14.489 1.00 26.14 120 ASP A CA 1
ATOM 992 C C . ASP A 1 120 ? 42.527 0.033 15.139 1.00 26.14 120 ASP A C 1
ATOM 994 O O . ASP A 1 120 ? 41.563 0.633 14.660 1.00 26.14 120 ASP A O 1
ATOM 998 N N . GLU A 1 121 ? 42.442 -0.727 16.225 1.00 28.38 121 GLU A N 1
ATOM 999 C CA . GLU A 1 121 ? 41.318 -0.797 17.142 1.00 28.38 121 GLU A CA 1
ATOM 1000 C C . GLU A 1 121 ? 41.408 0.347 18.166 1.00 28.38 121 GLU A C 1
ATOM 1002 O O . GLU A 1 121 ? 42.491 0.793 18.538 1.00 28.38 121 GLU A O 1
ATOM 1007 N N . ASN A 1 122 ? 40.239 0.683 18.722 1.00 26.28 122 ASN A N 1
ATOM 1008 C CA . ASN A 1 122 ? 40.026 1.288 20.041 1.00 26.28 122 ASN A CA 1
ATOM 1009 C C . ASN A 1 122 ? 39.952 2.830 20.130 1.00 26.28 122 ASN A C 1
ATOM 1011 O O . ASN A 1 122 ? 40.963 3.521 20.213 1.00 26.28 122 ASN A O 1
ATOM 1015 N N . LYS A 1 123 ? 38.729 3.352 20.326 1.00 28.38 123 LYS A N 1
ATOM 1016 C CA . LYS A 1 123 ? 38.369 4.051 21.579 1.00 28.38 123 LYS A CA 1
ATOM 1017 C C . LYS A 1 123 ? 36.866 4.356 21.687 1.00 28.38 123 LYS A C 1
ATOM 1019 O O . LYS A 1 123 ? 36.318 5.171 20.959 1.00 28.38 123 LYS A O 1
ATOM 1024 N N . LYS A 1 124 ? 36.257 3.661 22.653 1.00 26.36 124 LYS A N 1
ATOM 1025 C CA . LYS A 1 124 ? 35.270 4.104 23.658 1.00 26.36 124 LYS A CA 1
ATOM 1026 C C . LYS A 1 124 ? 34.298 5.241 23.291 1.00 26.36 124 LYS A C 1
ATOM 1028 O O . LYS A 1 124 ? 34.668 6.405 23.270 1.00 26.36 124 LYS A O 1
ATOM 1033 N N . GLY A 1 125 ? 33.028 4.848 23.179 1.00 29.02 125 GLY A N 1
ATOM 1034 C CA . GLY A 1 125 ? 31.940 5.259 24.076 1.00 29.02 125 GLY A CA 1
ATOM 1035 C C . GLY A 1 125 ? 31.749 6.747 24.367 1.00 29.02 125 GLY A C 1
ATOM 1036 O O . GLY A 1 125 ? 32.479 7.317 25.168 1.00 29.02 125 GLY A O 1
ATOM 1037 N N . ASN A 1 126 ? 30.646 7.289 23.855 1.00 27.34 126 ASN A N 1
ATOM 1038 C CA . ASN A 1 126 ? 29.807 8.211 24.614 1.00 27.34 126 ASN A CA 1
ATOM 1039 C C . ASN A 1 126 ? 28.352 7.776 24.417 1.00 27.34 126 ASN A C 1
ATOM 1041 O O . ASN A 1 126 ? 27.715 8.082 23.412 1.00 27.34 126 ASN A O 1
ATOM 1045 N N . ASP A 1 127 ? 27.896 6.953 25.358 1.00 33.69 127 ASP A N 1
ATOM 1046 C CA . ASP A 1 127 ? 26.518 6.506 25.506 1.00 33.69 127 ASP A CA 1
ATOM 1047 C C . ASP A 1 127 ? 25.777 7.590 26.301 1.00 33.69 127 ASP A C 1
ATOM 1049 O O . ASP A 1 127 ? 25.860 7.646 27.528 1.00 33.69 127 ASP A O 1
ATOM 1053 N N . ASP A 1 128 ? 25.121 8.512 25.595 1.00 33.00 128 ASP A N 1
ATOM 1054 C CA . ASP A 1 128 ? 24.216 9.485 26.208 1.00 33.00 128 ASP A CA 1
ATOM 1055 C C . ASP A 1 128 ? 22.835 8.840 26.418 1.00 33.00 128 ASP A C 1
ATOM 1057 O O . ASP A 1 128 ? 21.936 8.872 25.575 1.00 33.00 128 ASP A O 1
ATOM 1061 N N . GLY A 1 129 ? 22.706 8.158 27.556 1.00 34.69 129 GLY A N 1
ATOM 1062 C CA . GLY A 1 129 ? 21.823 8.648 28.615 1.00 34.69 129 GLY A CA 1
ATOM 1063 C C . GLY A 1 129 ? 20.307 8.678 28.405 1.00 34.69 129 GLY A C 1
ATOM 1064 O O . GLY A 1 129 ? 19.608 9.036 29.348 1.00 34.69 129 GLY A O 1
ATOM 1065 N N . SER A 1 130 ? 19.747 8.258 27.267 1.00 32.28 130 SER A N 1
ATOM 1066 C CA . SER A 1 130 ? 18.290 8.093 27.121 1.00 32.28 130 SER A CA 1
ATOM 1067 C C . SER A 1 130 ? 17.925 6.632 26.856 1.00 32.28 130 SER A C 1
ATOM 1069 O O . SER A 1 130 ? 17.912 6.142 25.727 1.00 32.28 130 SER A O 1
ATOM 1071 N N . ARG A 1 131 ? 17.609 5.891 27.927 1.00 36.09 131 ARG A N 1
ATOM 1072 C CA . ARG A 1 131 ? 17.009 4.553 27.812 1.00 36.09 131 ARG A CA 1
ATOM 1073 C C . ARG A 1 131 ? 15.640 4.691 27.142 1.00 36.09 131 ARG A C 1
ATOM 1075 O O . ARG A 1 131 ? 14.636 4.905 27.812 1.00 36.09 131 ARG A O 1
ATOM 1082 N N . HIS A 1 132 ? 15.598 4.577 25.818 1.00 40.78 132 HIS A N 1
ATOM 1083 C CA . HIS A 1 132 ? 14.353 4.436 25.071 1.00 40.78 132 HIS A CA 1
ATOM 1084 C C . HIS A 1 132 ? 13.690 3.122 25.507 1.00 40.78 132 HIS A C 1
ATOM 1086 O O . HIS A 1 132 ? 14.099 2.038 25.092 1.00 40.78 132 HIS A O 1
ATOM 1092 N N . PHE A 1 133 ? 12.688 3.215 26.380 1.00 45.88 133 PHE A N 1
ATOM 1093 C CA . PHE A 1 133 ? 11.862 2.094 26.829 1.00 45.88 133 PHE A CA 1
ATOM 1094 C C . PHE A 1 133 ? 10.811 1.770 25.753 1.00 45.88 133 PHE A C 1
ATOM 1096 O O . PHE A 1 133 ? 9.610 1.879 25.970 1.00 45.88 133 PHE A O 1
ATOM 1103 N N . GLY A 1 134 ? 11.281 1.454 24.548 1.00 55.16 134 GLY A N 1
ATOM 1104 C CA . GLY A 1 134 ? 10.464 1.018 23.420 1.00 55.16 134 GLY A CA 1
ATOM 1105 C C . GLY A 1 134 ? 11.070 -0.241 22.801 1.00 55.16 134 GLY A C 1
ATOM 1106 O O . GLY A 1 134 ? 12.269 -0.489 22.979 1.00 55.16 134 GLY A O 1
ATOM 1107 N N . PRO A 1 135 ? 10.282 -1.064 22.093 1.00 62.41 135 PRO A N 1
ATOM 1108 C CA . PRO A 1 135 ? 10.812 -2.254 21.448 1.00 62.41 135 PRO A CA 1
ATOM 1109 C C . PRO A 1 135 ? 11.950 -1.893 20.491 1.00 62.41 135 PRO A C 1
ATOM 1111 O O . PRO A 1 135 ? 11.923 -0.882 19.789 1.00 62.41 135 PRO A O 1
ATOM 1114 N N . LYS A 1 136 ? 12.997 -2.721 20.482 1.00 68.69 136 LYS A N 1
ATOM 1115 C CA . LYS A 1 136 ? 14.121 -2.543 19.561 1.00 68.69 136 LYS A CA 1
ATOM 1116 C C . LYS A 1 136 ? 13.709 -3.026 18.174 1.00 68.69 136 LYS A C 1
ATOM 1118 O O . LYS A 1 136 ? 13.580 -4.228 17.952 1.00 68.69 136 LYS A O 1
ATOM 1123 N N . PHE A 1 137 ? 13.545 -2.084 17.254 1.00 68.88 137 PHE A N 1
ATOM 1124 C CA . PHE A 1 137 ? 13.263 -2.362 15.847 1.00 68.88 137 PHE A CA 1
ATOM 1125 C C . PHE A 1 137 ? 14.526 -2.794 15.122 1.00 68.88 137 PHE A C 1
ATOM 1127 O O . PHE A 1 137 ? 15.587 -2.181 15.281 1.00 68.88 137 PHE A O 1
ATOM 1134 N N . ASN A 1 138 ? 14.399 -3.820 14.289 1.00 64.69 138 ASN A N 1
ATOM 1135 C CA . ASN A 1 138 ? 15.501 -4.289 13.473 1.00 64.69 138 ASN A CA 1
ATOM 1136 C C . ASN A 1 138 ? 15.472 -3.599 12.103 1.00 64.69 138 ASN A C 1
ATOM 1138 O O . ASN A 1 138 ? 14.722 -3.984 11.203 1.00 64.69 138 ASN A O 1
ATOM 1142 N N . LYS A 1 139 ? 16.306 -2.565 11.950 1.00 60.94 139 LYS A N 1
ATOM 1143 C CA . LYS A 1 139 ? 16.445 -1.821 10.689 1.00 60.94 139 LYS A CA 1
ATOM 1144 C C . LYS A 1 139 ? 17.013 -2.689 9.562 1.00 60.94 139 LYS A C 1
ATOM 1146 O O . LYS A 1 139 ? 16.689 -2.435 8.406 1.00 60.94 139 LYS A O 1
ATOM 1151 N N . ASP A 1 140 ? 17.784 -3.724 9.893 1.00 54.84 140 ASP A N 1
ATOM 1152 C CA . ASP A 1 140 ? 18.382 -4.638 8.913 1.00 54.84 140 ASP A CA 1
ATOM 1153 C C . ASP A 1 140 ? 17.341 -5.602 8.321 1.00 54.84 140 ASP A C 1
ATOM 1155 O O . ASP A 1 140 ? 17.498 -6.074 7.199 1.00 54.84 140 ASP A O 1
ATOM 1159 N N . LEU A 1 141 ? 16.225 -5.821 9.030 1.00 55.38 141 LEU A N 1
ATOM 1160 C CA . LEU A 1 141 ? 15.042 -6.536 8.531 1.00 55.38 141 LEU A CA 1
ATOM 1161 C C . LEU A 1 141 ? 14.043 -5.610 7.811 1.00 55.38 141 LEU A C 1
ATOM 1163 O O . LEU A 1 141 ? 12.924 -6.021 7.516 1.00 55.38 141 LEU A O 1
ATOM 1167 N N . GLY A 1 142 ? 14.417 -4.352 7.544 1.00 56.34 142 GLY A N 1
ATOM 1168 C CA . GLY A 1 142 ? 13.570 -3.395 6.827 1.00 56.34 142 GLY A CA 1
ATOM 1169 C C . GLY A 1 142 ? 12.380 -2.861 7.633 1.00 56.34 142 GLY A C 1
ATOM 1170 O O . GLY A 1 142 ? 11.440 -2.329 7.044 1.00 56.34 142 GLY A O 1
ATOM 1171 N N . GLN A 1 143 ? 12.397 -2.977 8.966 1.00 64.69 143 GLN A N 1
ATOM 1172 C CA . GLN A 1 143 ? 11.331 -2.441 9.818 1.00 64.69 143 GLN A CA 1
ATOM 1173 C C . GLN A 1 143 ? 11.393 -0.904 9.866 1.00 64.69 143 GLN A C 1
ATOM 1175 O O . GLN A 1 143 ? 12.314 -0.315 10.441 1.00 64.69 143 GLN A O 1
ATOM 1180 N N . HIS A 1 144 ? 10.387 -0.243 9.289 1.00 67.75 144 HIS A N 1
ATOM 1181 C CA . HIS A 1 144 ? 10.220 1.210 9.323 1.00 67.75 144 HIS A CA 1
ATOM 1182 C C . HIS A 1 144 ? 8.978 1.588 10.132 1.00 67.75 144 HIS A C 1
ATOM 1184 O O . HIS A 1 144 ? 7.867 1.201 9.791 1.00 67.75 144 HIS A O 1
ATOM 1190 N N . ILE A 1 145 ? 9.155 2.391 11.186 1.00 71.44 145 ILE A N 1
ATOM 1191 C CA . ILE A 1 145 ? 8.030 2.883 11.990 1.00 71.44 145 ILE A CA 1
ATOM 1192 C C . ILE A 1 145 ? 7.428 4.116 11.324 1.00 71.44 145 ILE A C 1
ATOM 1194 O O . ILE A 1 145 ? 8.117 5.123 11.123 1.00 71.44 145 ILE A O 1
ATOM 1198 N N . LEU A 1 146 ? 6.123 4.077 11.079 1.00 75.56 146 LEU A N 1
ATOM 1199 C CA . LEU A 1 146 ? 5.346 5.256 10.724 1.00 75.56 146 LEU A CA 1
ATOM 1200 C C . LEU A 1 146 ? 5.205 6.171 11.951 1.00 75.56 146 LEU A C 1
ATOM 1202 O O . LEU A 1 146 ? 4.432 5.886 12.863 1.00 75.56 146 LEU A O 1
ATOM 1206 N N . LYS A 1 147 ? 5.988 7.256 12.000 1.00 76.25 147 LYS A N 1
ATOM 1207 C CA . LYS A 1 147 ? 5.998 8.207 13.131 1.00 76.25 147 LYS A CA 1
ATOM 1208 C C . LYS A 1 147 ? 5.200 9.484 12.886 1.00 76.25 147 LYS A C 1
ATOM 1210 O O . LYS A 1 147 ? 4.825 10.140 13.848 1.00 76.25 147 LYS A O 1
ATOM 1215 N N . ASN A 1 148 ? 4.990 9.867 11.626 1.00 82.19 148 ASN A N 1
ATOM 1216 C CA . ASN A 1 148 ? 4.326 11.125 11.301 1.00 82.19 148 ASN A CA 1
ATOM 1217 C C . ASN A 1 148 ? 2.796 10.948 11.376 1.00 82.19 148 ASN A C 1
ATOM 1219 O O . ASN A 1 148 ? 2.242 10.261 10.515 1.00 82.19 148 ASN A O 1
ATOM 1223 N N . PRO A 1 149 ? 2.105 11.576 12.346 1.00 82.56 149 PRO A N 1
ATOM 1224 C CA . PRO A 1 149 ? 0.662 11.422 12.505 1.00 82.56 149 PRO A CA 1
ATOM 1225 C C . PRO A 1 149 ? -0.132 11.988 11.322 1.00 82.56 149 PRO A C 1
ATOM 1227 O O . PRO A 1 149 ? -1.184 11.446 11.002 1.00 82.56 149 PRO A O 1
ATOM 1230 N N . LEU A 1 150 ? 0.377 13.016 10.628 1.00 83.50 150 LEU A N 1
ATOM 1231 C CA . LEU A 1 150 ? -0.271 13.559 9.426 1.00 83.50 150 LEU A CA 1
ATOM 1232 C C . LEU A 1 150 ? -0.266 12.547 8.282 1.00 83.50 150 LEU A C 1
ATOM 1234 O O . LEU A 1 150 ? -1.204 12.495 7.493 1.00 83.50 150 LEU A O 1
ATOM 1238 N N . VAL A 1 151 ? 0.776 11.718 8.207 1.00 83.31 151 VAL A N 1
ATOM 1239 C CA . VAL A 1 151 ? 0.833 10.642 7.220 1.00 83.31 151 VAL A CA 1
ATOM 1240 C C . VAL A 1 151 ? -0.136 9.528 7.595 1.00 83.31 151 VAL A C 1
ATOM 1242 O O . VAL A 1 151 ? -0.878 9.081 6.728 1.00 83.31 151 VAL A O 1
ATOM 1245 N N . SER A 1 152 ? -0.180 9.110 8.866 1.00 85.62 152 SER A N 1
ATOM 1246 C CA . SER A 1 152 ? -1.169 8.125 9.329 1.00 85.62 152 SER A CA 1
ATOM 1247 C C . SER A 1 152 ? -2.595 8.586 9.035 1.00 85.62 152 SER A C 1
ATOM 1249 O O . SER A 1 152 ? -3.378 7.829 8.472 1.00 85.62 152 SER A O 1
ATOM 1251 N N . GLN A 1 153 ? -2.908 9.846 9.349 1.00 85.62 153 GLN A N 1
ATOM 1252 C CA . GLN A 1 153 ? -4.215 10.429 9.068 1.00 85.62 153 GLN A CA 1
ATOM 1253 C C . GLN A 1 153 ? -4.493 10.456 7.563 1.00 85.62 153 GLN A C 1
ATOM 1255 O O . GLN A 1 153 ? -5.514 9.944 7.122 1.00 85.62 153 GLN A O 1
ATOM 1260 N N . GLY A 1 154 ? -3.540 10.936 6.759 1.00 85.31 154 GLY A N 1
ATOM 1261 C CA . GLY A 1 154 ? -3.677 10.962 5.306 1.00 85.31 154 GLY A CA 1
ATOM 1262 C C . GLY A 1 154 ? -3.852 9.576 4.673 1.00 85.31 154 GLY A C 1
ATOM 1263 O O . GLY A 1 154 ? -4.517 9.467 3.646 1.00 85.31 154 GLY A O 1
ATOM 1264 N N . ILE A 1 155 ? -3.289 8.516 5.265 1.00 85.75 155 ILE A N 1
ATOM 1265 C CA . ILE A 1 155 ? -3.524 7.128 4.837 1.00 85.75 155 ILE A CA 1
ATOM 1266 C C . ILE A 1 155 ? -4.980 6.737 5.097 1.00 85.75 155 ILE A C 1
ATOM 1268 O O . ILE A 1 155 ? -5.643 6.249 4.184 1.00 85.75 155 ILE A O 1
ATOM 1272 N N . VAL A 1 156 ? -5.481 6.970 6.312 1.00 87.88 156 VAL A N 1
ATOM 1273 C CA . VAL A 1 156 ? -6.854 6.607 6.686 1.00 87.88 156 VAL A CA 1
ATOM 1274 C C . VAL A 1 156 ? -7.880 7.413 5.883 1.00 87.88 156 VAL A C 1
ATOM 1276 O O . VAL A 1 156 ? -8.813 6.834 5.329 1.00 87.88 156 VAL A O 1
ATOM 1279 N N . ASP A 1 157 ? -7.655 8.716 5.707 1.00 86.50 157 ASP A N 1
ATOM 1280 C CA . ASP A 1 157 ? -8.530 9.589 4.917 1.00 86.50 157 ASP A CA 1
ATOM 1281 C C . ASP A 1 157 ? -8.614 9.127 3.453 1.00 86.50 157 ASP A C 1
ATOM 1283 O O . ASP A 1 157 ? -9.687 9.106 2.847 1.00 86.50 157 ASP A O 1
ATOM 1287 N N . LYS A 1 158 ? -7.481 8.711 2.867 1.00 82.56 158 LYS A N 1
ATOM 1288 C CA . LYS A 1 158 ? -7.435 8.173 1.498 1.00 82.56 158 LYS A CA 1
ATOM 1289 C C . LYS A 1 158 ? -8.047 6.778 1.386 1.00 82.56 158 LYS A C 1
ATOM 1291 O O . LYS A 1 158 ? -8.550 6.445 0.312 1.00 82.56 158 LYS A O 1
ATOM 1296 N N . ALA A 1 159 ? -7.996 5.974 2.450 1.00 83.44 159 ALA A N 1
ATOM 1297 C CA . ALA A 1 159 ? -8.579 4.636 2.470 1.00 83.44 159 ALA A CA 1
ATOM 1298 C C . ALA A 1 159 ? -10.113 4.672 2.376 1.00 83.44 159 ALA A C 1
ATOM 1300 O O . ALA A 1 159 ? -10.712 3.723 1.869 1.00 83.44 159 ALA A O 1
ATOM 1301 N N . GLY A 1 160 ? -10.751 5.771 2.800 1.00 85.19 160 GLY A N 1
ATOM 1302 C CA . GLY A 1 160 ? -12.202 5.938 2.694 1.00 85.19 160 GLY A CA 1
ATOM 1303 C C . GLY A 1 160 ? -12.953 4.855 3.470 1.00 85.19 160 GLY A C 1
ATOM 1304 O O . GLY A 1 160 ? -13.814 4.166 2.911 1.00 85.19 160 GLY A O 1
ATOM 1305 N N . LEU A 1 161 ? -12.559 4.661 4.732 1.00 90.31 161 LEU A N 1
ATOM 1306 C CA . LEU A 1 161 ? -13.145 3.664 5.624 1.00 90.31 161 LEU A CA 1
ATOM 1307 C C . LEU A 1 161 ? -14.584 4.031 5.997 1.00 90.31 161 LEU A C 1
ATOM 1309 O O . LEU A 1 161 ? -14.942 5.200 6.131 1.00 90.31 161 LEU A O 1
ATOM 1313 N N . LYS A 1 162 ? -15.413 3.006 6.177 1.00 90.75 162 LYS A N 1
ATOM 1314 C CA . LYS A 1 162 ? -16.787 3.099 6.665 1.00 90.75 162 LYS A CA 1
ATOM 1315 C C . LYS A 1 162 ? -16.865 2.475 8.055 1.00 90.75 162 LYS A C 1
ATOM 1317 O O . LYS A 1 162 ? -16.191 1.491 8.350 1.00 90.75 162 LYS A O 1
ATOM 1322 N N . GLN A 1 163 ? -17.805 2.957 8.862 1.00 93.94 163 GLN A N 1
ATOM 1323 C CA . GLN A 1 163 ? -18.066 2.434 10.212 1.00 93.94 163 GLN A CA 1
ATOM 1324 C C . GLN A 1 163 ? -18.548 0.974 10.233 1.00 93.94 163 GLN A C 1
ATOM 1326 O O . GLN A 1 163 ? -18.626 0.362 11.293 1.00 93.94 163 GLN A O 1
ATOM 1331 N N . THR A 1 164 ? -18.889 0.409 9.075 1.00 94.25 164 THR A N 1
ATOM 1332 C CA . THR A 1 164 ? -19.269 -0.998 8.905 1.00 94.25 164 THR A CA 1
ATOM 1333 C C . THR A 1 164 ? -18.087 -1.915 8.613 1.00 94.25 164 THR A C 1
ATOM 1335 O O . THR A 1 164 ? -18.257 -3.129 8.696 1.00 94.25 164 THR A O 1
ATOM 1338 N N . ASP A 1 165 ? -16.920 -1.358 8.284 1.00 92.81 165 ASP A N 1
ATOM 1339 C CA . ASP A 1 165 ? -15.815 -2.118 7.709 1.00 92.81 165 ASP A CA 1
ATOM 1340 C C . ASP A 1 165 ? -15.070 -2.962 8.730 1.00 92.81 165 ASP A C 1
ATOM 1342 O O . ASP A 1 165 ? -14.713 -2.499 9.819 1.00 92.81 165 ASP A O 1
ATOM 1346 N N . VAL A 1 166 ? -14.755 -4.180 8.311 1.00 94.94 166 VAL A N 1
ATOM 1347 C CA . VAL A 1 166 ? -13.707 -5.004 8.900 1.00 94.94 166 VAL A CA 1
ATOM 1348 C C . VAL A 1 166 ? -12.422 -4.769 8.110 1.00 94.94 166 VAL A C 1
ATOM 1350 O O . VAL A 1 166 ? -12.368 -5.038 6.909 1.00 94.94 166 VAL A O 1
ATOM 1353 N N . VAL A 1 167 ? -11.389 -4.253 8.773 1.00 94.31 167 VAL A N 1
ATOM 1354 C CA . VAL A 1 167 ? -10.108 -3.911 8.143 1.00 94.31 167 VAL A CA 1
ATOM 1355 C C . VAL A 1 167 ? -9.049 -4.940 8.512 1.00 94.31 167 VAL A C 1
ATOM 1357 O O . VAL A 1 167 ? -8.814 -5.172 9.693 1.00 94.31 167 VAL A O 1
ATOM 1360 N N . LEU A 1 168 ? -8.384 -5.525 7.519 1.00 93.88 168 LEU A N 1
ATOM 1361 C CA . LEU A 1 168 ? -7.141 -6.264 7.733 1.00 93.88 168 LEU A CA 1
ATOM 1362 C C . LEU A 1 168 ? -5.975 -5.268 7.752 1.00 93.88 168 LEU A C 1
ATOM 1364 O O . LEU A 1 168 ? -5.872 -4.437 6.857 1.00 93.88 168 LEU A O 1
ATOM 1368 N N . GLU A 1 169 ? -5.095 -5.340 8.744 1.00 93.56 169 GLU A N 1
ATOM 1369 C CA . GLU A 1 169 ? -3.835 -4.593 8.755 1.00 93.56 169 GLU A CA 1
ATOM 1370 C C . GLU A 1 169 ? -2.655 -5.564 8.799 1.00 93.56 169 GLU A C 1
ATOM 1372 O O . GLU A 1 169 ? -2.519 -6.349 9.738 1.00 93.56 169 GLU A O 1
ATOM 1377 N N . VAL A 1 170 ? -1.790 -5.519 7.786 1.00 90.62 170 VAL A N 1
ATOM 1378 C CA . VAL A 1 170 ? -0.586 -6.362 7.726 1.00 90.62 170 VAL A CA 1
ATOM 1379 C C . VAL A 1 170 ? 0.615 -5.574 8.232 1.00 90.62 170 VAL A C 1
ATOM 1381 O O . VAL A 1 170 ? 0.970 -4.543 7.659 1.00 90.62 170 VAL A O 1
ATOM 1384 N N . GLY A 1 171 ? 1.272 -6.087 9.271 1.00 89.44 171 GLY A N 1
ATOM 1385 C CA . GLY A 1 171 ? 2.417 -5.434 9.907 1.00 89.44 171 GLY A CA 1
ATOM 1386 C C . GLY A 1 171 ? 2.035 -4.133 10.623 1.00 89.44 171 GLY A C 1
ATOM 1387 O O . GLY A 1 171 ? 2.570 -3.078 10.273 1.00 89.44 171 GLY A O 1
ATOM 1388 N N . PRO A 1 172 ? 1.120 -4.172 11.611 1.00 91.38 172 PRO A N 1
ATOM 1389 C CA . PRO A 1 172 ? 0.671 -2.984 12.343 1.00 91.38 172 PRO A CA 1
ATOM 1390 C C . PRO A 1 172 ? 1.788 -2.310 13.163 1.00 91.38 172 PRO A C 1
ATOM 1392 O O . PRO A 1 172 ? 1.682 -1.133 13.538 1.00 91.38 172 PRO A O 1
ATOM 1395 N N . GLY A 1 173 ? 2.872 -3.036 13.473 1.00 88.44 173 GLY A N 1
ATOM 1396 C CA . GLY A 1 173 ? 3.966 -2.537 14.296 1.00 88.44 173 GLY A CA 1
ATOM 1397 C C . GLY A 1 173 ? 3.479 -2.068 15.671 1.00 88.44 173 GLY A C 1
ATOM 1398 O O . GLY A 1 173 ? 2.788 -2.792 16.378 1.00 88.44 173 GLY A O 1
ATOM 1399 N N . THR A 1 174 ? 3.821 -0.835 16.055 1.00 85.94 174 THR A N 1
ATOM 1400 C CA . THR A 1 174 ? 3.446 -0.258 17.365 1.00 85.94 174 THR A CA 1
ATOM 1401 C C . THR A 1 174 ? 2.027 0.318 17.428 1.00 85.94 174 THR A C 1
ATOM 1403 O O . THR A 1 174 ? 1.645 0.937 18.429 1.00 85.94 174 THR A O 1
ATOM 1406 N N . GLY A 1 175 ? 1.255 0.206 16.343 1.00 90.31 175 GLY A N 1
ATOM 1407 C CA . GLY A 1 175 ? -0.148 0.613 16.316 1.00 90.31 175 GLY A CA 1
ATOM 1408 C C . GLY A 1 175 ? -0.437 2.077 15.993 1.00 90.31 175 GLY A C 1
ATOM 1409 O O . GLY A 1 175 ? -1.565 2.525 16.184 1.00 90.31 175 GLY A O 1
ATOM 1410 N N . ASN A 1 176 ? 0.540 2.857 15.513 1.00 90.38 176 ASN A N 1
ATOM 1411 C CA . ASN A 1 176 ? 0.303 4.268 15.159 1.00 90.38 176 ASN A CA 1
ATOM 1412 C C . ASN A 1 176 ? -0.746 4.443 14.049 1.00 90.38 176 ASN A C 1
ATOM 1414 O O . ASN A 1 176 ? -1.450 5.451 14.039 1.00 90.38 176 ASN A O 1
ATOM 1418 N N . LEU A 1 177 ? -0.826 3.493 13.114 1.00 91.00 177 LEU A N 1
ATOM 1419 C CA . LEU A 1 177 ? -1.861 3.470 12.085 1.00 91.00 177 LEU A CA 1
ATOM 1420 C C . LEU A 1 177 ? -3.108 2.731 12.580 1.00 91.00 177 LEU A C 1
ATOM 1422 O O . LEU A 1 177 ? -4.204 3.270 12.456 1.00 91.00 177 LEU A O 1
ATOM 1426 N N . THR A 1 178 ? -2.936 1.581 13.236 1.00 94.44 178 THR A N 1
ATOM 1427 C CA . THR A 1 178 ? -4.021 0.769 13.811 1.00 94.44 178 THR A CA 1
ATOM 1428 C C . THR A 1 178 ? -5.012 1.583 14.634 1.00 94.44 178 THR A C 1
ATOM 1430 O O . THR A 1 178 ? -6.216 1.469 14.428 1.00 94.44 178 THR A O 1
ATOM 1433 N N . VAL A 1 179 ? -4.535 2.460 15.525 1.00 94.12 179 VAL A N 1
ATOM 1434 C CA . VAL A 1 179 ? -5.421 3.302 16.349 1.00 94.12 179 VAL A CA 1
ATOM 1435 C C . VAL A 1 179 ? -6.267 4.244 15.482 1.00 94.12 179 VAL A C 1
ATOM 1437 O O . VAL A 1 179 ? -7.454 4.412 15.742 1.00 94.12 179 VAL A O 1
ATOM 1440 N N . LYS A 1 180 ? -5.701 4.794 14.401 1.00 93.56 180 LYS A N 1
ATOM 1441 C CA . LYS A 1 180 ? -6.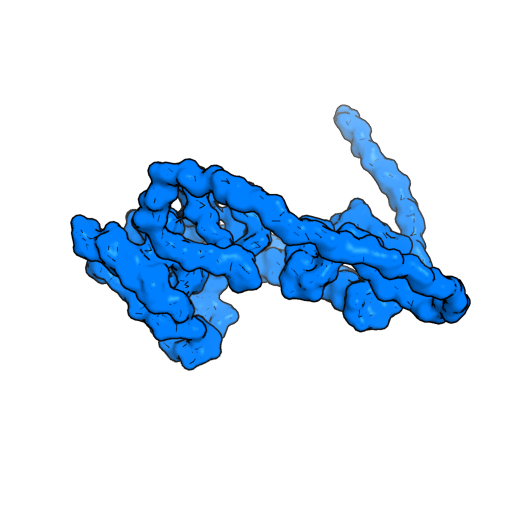432 5.652 13.453 1.00 93.56 180 LYS A CA 1
ATOM 1442 C C . LYS A 1 180 ? -7.445 4.888 12.609 1.00 93.56 180 LYS A C 1
ATOM 1444 O O . LYS A 1 180 ? -8.493 5.431 12.279 1.00 93.56 180 LYS A O 1
ATOM 1449 N N . ILE A 1 181 ? -7.166 3.626 12.298 1.00 94.81 181 ILE A N 1
ATOM 1450 C CA . ILE A 1 181 ? -8.131 2.745 11.634 1.00 94.81 181 ILE A CA 1
ATOM 1451 C C . ILE A 1 181 ? -9.284 2.410 12.598 1.00 94.81 181 ILE A C 1
ATOM 1453 O O . ILE A 1 181 ? -10.449 2.507 12.217 1.00 94.81 181 ILE A O 1
ATOM 1457 N N . LEU A 1 182 ? -8.979 2.072 13.856 1.00 95.81 182 LEU A N 1
ATOM 1458 C CA . LEU A 1 182 ? -9.962 1.720 14.895 1.00 95.81 182 LEU A CA 1
ATOM 1459 C C . LEU A 1 182 ? -10.956 2.856 15.215 1.00 95.81 182 LEU A C 1
ATOM 1461 O O . LEU A 1 182 ? -12.111 2.578 15.556 1.00 95.81 182 LEU A O 1
ATOM 1465 N N . GLU A 1 183 ? -10.528 4.116 15.067 1.00 94.56 183 GLU A N 1
ATOM 1466 C CA . GLU A 1 183 ? -11.377 5.315 15.171 1.00 94.56 183 GLU A CA 1
ATOM 1467 C C . GLU A 1 183 ? -12.514 5.325 14.120 1.00 94.56 183 GLU A C 1
ATOM 1469 O O . GLU A 1 183 ? -13.598 5.845 14.385 1.00 94.56 183 GLU A O 1
ATOM 1474 N N . GLN A 1 184 ? -12.301 4.739 12.934 1.00 94.31 184 GLN A N 1
ATOM 1475 C CA . GLN A 1 184 ? -13.218 4.866 11.787 1.00 94.31 184 GLN A CA 1
ATOM 1476 C C . GLN A 1 184 ? -13.883 3.555 11.344 1.00 94.31 184 GLN A C 1
ATOM 1478 O O . GLN A 1 184 ? -14.910 3.590 10.666 1.00 94.31 184 GLN A O 1
ATOM 1483 N N . ALA A 1 185 ? -13.304 2.409 11.703 1.00 95.88 185 ALA A N 1
ATOM 1484 C CA . ALA A 1 185 ? -13.772 1.089 11.299 1.00 95.88 185 ALA A CA 1
ATOM 1485 C C . ALA A 1 185 ? -14.612 0.395 12.385 1.00 95.88 185 ALA A C 1
ATOM 1487 O O . ALA A 1 185 ? -14.549 0.707 13.584 1.00 95.88 185 ALA A O 1
ATOM 1488 N N . LYS A 1 186 ? -15.371 -0.623 11.959 1.00 96.88 186 LYS A N 1
ATOM 1489 C CA . LYS A 1 186 ? -16.100 -1.518 12.866 1.00 96.88 186 LYS A CA 1
ATOM 1490 C C . LYS A 1 186 ? -15.135 -2.391 13.658 1.00 96.88 186 LYS A C 1
ATOM 1492 O O . LYS A 1 186 ? -15.318 -2.580 14.859 1.00 96.88 186 LYS A O 1
ATOM 1497 N N . LYS A 1 187 ? -14.148 -2.958 12.961 1.00 97.31 187 LYS A N 1
ATOM 1498 C CA . LYS A 1 187 ? -13.198 -3.936 13.492 1.00 97.31 187 LYS A CA 1
ATOM 1499 C C . LYS A 1 187 ? -11.880 -3.859 12.727 1.00 97.31 187 LYS A C 1
ATOM 1501 O O . LYS A 1 187 ? -11.891 -3.628 11.521 1.00 97.31 187 LYS A O 1
ATOM 1506 N N . VAL A 1 188 ? -10.769 -4.100 13.415 1.00 97.12 188 VAL A N 1
ATOM 1507 C CA . VAL A 1 188 ? -9.446 -4.274 12.812 1.00 97.12 188 VAL A CA 1
ATOM 1508 C C . VAL A 1 188 ? -8.905 -5.646 13.179 1.00 97.12 188 VAL A C 1
ATOM 1510 O O . VAL A 1 188 ? -8.917 -6.030 14.346 1.00 97.12 188 VAL A O 1
ATOM 1513 N N . ILE A 1 189 ? -8.437 -6.371 12.174 1.00 96.00 189 ILE A N 1
ATOM 1514 C CA . ILE A 1 189 ? -7.758 -7.655 12.290 1.00 96.00 189 ILE A CA 1
ATOM 1515 C C . ILE A 1 189 ? -6.307 -7.386 11.918 1.00 96.00 189 ILE A C 1
ATOM 1517 O O . ILE A 1 189 ? -6.014 -7.107 10.760 1.00 96.00 189 ILE A O 1
ATOM 1521 N N . ALA A 1 190 ? -5.403 -7.396 12.889 1.00 95.25 190 ALA A N 1
ATOM 1522 C CA . ALA A 1 190 ? -4.010 -7.041 12.664 1.00 95.25 190 ALA A CA 1
ATOM 1523 C C . ALA A 1 190 ? -3.129 -8.298 12.651 1.00 95.25 190 ALA A C 1
ATOM 1525 O O . ALA A 1 190 ? -3.050 -9.019 13.647 1.00 95.25 190 ALA A O 1
ATOM 1526 N N . CYS A 1 191 ? -2.468 -8.555 11.522 1.00 93.44 191 CYS A N 1
ATOM 1527 C CA . CYS A 1 191 ? -1.526 -9.660 11.351 1.00 93.44 191 CYS A CA 1
ATOM 1528 C C . CYS A 1 191 ? -0.099 -9.164 11.589 1.00 93.44 191 CYS A C 1
ATOM 1530 O O . CYS A 1 191 ? 0.412 -8.351 10.815 1.00 93.44 191 CYS A O 1
ATOM 1532 N N . GLU A 1 192 ? 0.555 -9.657 12.639 1.00 91.75 192 GLU A N 1
ATOM 1533 C CA . GLU A 1 192 ? 1.918 -9.261 13.001 1.00 91.75 192 GLU A CA 1
ATOM 1534 C C . GLU A 1 192 ? 2.812 -10.487 13.202 1.00 91.75 192 GLU A C 1
ATOM 1536 O O . GLU A 1 192 ? 2.511 -11.387 13.992 1.00 91.75 192 GLU A O 1
ATOM 1541 N N . ALA A 1 193 ? 3.944 -10.500 12.499 1.00 88.62 193 ALA A N 1
ATOM 1542 C CA . ALA A 1 193 ? 4.906 -11.589 12.560 1.00 88.62 193 ALA A CA 1
ATOM 1543 C C . ALA A 1 193 ? 5.802 -11.501 13.806 1.00 88.62 193 ALA A C 1
ATOM 1545 O O . ALA A 1 193 ? 6.229 -12.539 14.312 1.00 88.62 193 ALA A O 1
ATOM 1546 N N . ASP A 1 194 ? 6.086 -10.294 14.319 1.00 87.56 194 ASP A N 1
ATOM 1547 C CA . ASP A 1 194 ? 6.852 -10.115 15.558 1.00 87.56 194 ASP A CA 1
ATOM 1548 C C . ASP A 1 194 ? 5.925 -10.124 16.792 1.00 87.56 194 ASP A C 1
ATOM 1550 O O . ASP A 1 194 ? 5.227 -9.137 17.059 1.00 87.56 194 ASP A O 1
ATOM 1554 N N . PRO A 1 195 ? 5.941 -11.186 17.621 1.00 88.31 195 PRO A N 1
ATOM 1555 C CA . PRO A 1 195 ? 5.062 -11.278 18.784 1.00 88.31 195 PRO A CA 1
ATOM 1556 C C . PRO A 1 195 ? 5.295 -10.164 19.815 1.00 88.31 195 PRO A C 1
ATOM 1558 O O . PRO A 1 195 ? 4.389 -9.847 20.584 1.00 88.31 195 PRO A O 1
ATOM 1561 N N . ARG A 1 196 ? 6.477 -9.531 19.831 1.00 90.69 196 ARG A N 1
ATOM 1562 C CA . ARG A 1 196 ? 6.777 -8.424 20.753 1.00 90.69 196 ARG A CA 1
ATOM 1563 C C . ARG A 1 196 ? 6.025 -7.155 20.362 1.00 90.69 196 ARG A C 1
ATOM 1565 O O . ARG A 1 196 ? 5.531 -6.457 21.242 1.00 90.69 196 ARG A O 1
ATOM 1572 N N . LEU A 1 197 ? 5.928 -6.875 19.062 1.00 90.44 197 LEU A N 1
ATOM 1573 C CA . LEU A 1 197 ? 5.178 -5.728 18.539 1.00 90.44 197 LEU A CA 1
ATOM 1574 C C . LEU A 1 197 ? 3.674 -5.962 18.669 1.00 90.44 197 LEU A C 1
ATOM 1576 O O . LEU A 1 197 ? 2.953 -5.073 19.113 1.00 90.44 197 LEU A O 1
ATOM 1580 N N . ALA A 1 198 ? 3.221 -7.190 18.402 1.00 91.75 198 ALA A N 1
ATOM 1581 C CA . ALA A 1 198 ? 1.841 -7.592 18.652 1.00 91.75 198 ALA A CA 1
ATOM 1582 C C . ALA A 1 198 ? 1.431 -7.336 20.116 1.00 91.75 198 ALA A C 1
ATOM 1584 O O . ALA A 1 198 ? 0.395 -6.728 20.376 1.00 91.75 198 ALA A O 1
ATOM 1585 N N . ALA A 1 199 ? 2.272 -7.732 21.079 1.00 91.75 199 ALA A N 1
ATOM 1586 C CA . ALA A 1 199 ? 2.019 -7.492 22.499 1.00 91.75 199 ALA A CA 1
ATOM 1587 C C . ALA A 1 199 ? 2.005 -5.996 22.864 1.00 91.75 199 ALA A C 1
ATOM 1589 O O . ALA A 1 199 ? 1.180 -5.566 23.672 1.00 91.75 199 ALA A O 1
ATOM 1590 N N . GLU A 1 200 ? 2.888 -5.188 22.268 1.00 92.38 200 GLU A N 1
ATOM 1591 C CA . GLU A 1 200 ? 2.889 -3.735 22.466 1.00 92.38 200 GLU A CA 1
ATOM 1592 C C . GLU A 1 200 ? 1.595 -3.092 21.951 1.00 92.38 200 GLU A C 1
ATOM 1594 O O . GLU A 1 200 ? 1.001 -2.266 22.647 1.00 92.38 200 GLU A O 1
ATOM 1599 N N . LEU A 1 201 ? 1.124 -3.504 20.773 1.00 93.44 201 LEU A N 1
ATOM 1600 C CA . LEU A 1 201 ? -0.136 -3.040 20.206 1.00 93.44 201 LEU A CA 1
ATOM 1601 C C . LEU A 1 201 ? -1.331 -3.412 21.097 1.00 93.44 201 LEU A C 1
ATOM 1603 O O . LEU A 1 201 ? -2.163 -2.550 21.383 1.00 93.44 201 LEU A O 1
ATOM 1607 N N . VAL A 1 202 ? -1.396 -4.653 21.591 1.00 94.06 202 VAL A N 1
ATOM 1608 C CA . VAL A 1 202 ? -2.448 -5.069 22.536 1.00 94.06 202 VAL A CA 1
ATOM 1609 C C . VAL A 1 202 ? -2.423 -4.186 23.776 1.00 94.06 202 VAL A C 1
ATOM 1611 O O . VAL A 1 202 ? -3.449 -3.614 24.133 1.00 94.06 202 VAL A O 1
ATOM 1614 N N . LYS A 1 203 ? -1.250 -4.004 24.396 1.00 94.19 203 LYS A N 1
ATOM 1615 C CA . LYS A 1 203 ? -1.102 -3.158 25.588 1.00 94.19 203 LYS A CA 1
ATOM 1616 C C . LYS A 1 203 ? -1.552 -1.721 25.327 1.00 94.19 203 LYS A C 1
ATOM 1618 O O . LYS A 1 203 ? -2.189 -1.111 26.179 1.00 94.19 203 LYS A O 1
ATOM 1623 N N . ARG A 1 204 ? -1.238 -1.182 24.147 1.00 92.31 204 ARG A N 1
ATOM 1624 C CA . ARG A 1 204 ? -1.617 0.177 23.746 1.00 92.31 204 ARG A CA 1
ATOM 1625 C C . ARG A 1 204 ? -3.129 0.364 23.631 1.00 92.31 204 ARG A C 1
ATOM 1627 O O . ARG A 1 204 ? -3.619 1.458 23.891 1.00 92.31 204 ARG A O 1
ATOM 1634 N N . VAL A 1 205 ? -3.851 -0.672 23.212 1.00 93.69 205 VAL A N 1
ATOM 1635 C CA . VAL A 1 205 ? -5.289 -0.595 22.915 1.00 93.69 205 VAL A CA 1
ATOM 1636 C C . VAL A 1 205 ? -6.154 -1.149 24.058 1.00 93.69 205 VAL A C 1
ATOM 1638 O O . VAL A 1 205 ? -7.319 -0.771 24.174 1.00 93.69 205 VAL A O 1
ATOM 1641 N N . GLN A 1 206 ? -5.588 -1.977 24.938 1.00 91.38 206 GLN A N 1
ATOM 1642 C CA . GLN A 1 206 ? -6.257 -2.652 26.057 1.00 91.38 206 GLN A CA 1
ATOM 1643 C C . GLN A 1 206 ? -7.116 -1.721 26.924 1.00 91.38 206 GLN A C 1
ATOM 1645 O O . GLN A 1 206 ? -8.244 -2.073 27.255 1.00 91.38 206 GLN A O 1
ATOM 1650 N N . GLU A 1 207 ? -6.598 -0.549 27.292 1.00 91.00 207 GLU A N 1
ATOM 1651 C CA . GLU A 1 207 ? -7.277 0.392 28.200 1.00 91.00 207 GLU A CA 1
ATOM 1652 C C . GLU A 1 207 ? -8.201 1.376 27.463 1.00 91.00 207 GLU A C 1
ATOM 1654 O O . GLU A 1 207 ? -8.679 2.351 28.037 1.00 91.00 207 GLU A O 1
ATOM 1659 N N . THR A 1 208 ? -8.466 1.129 26.179 1.00 93.12 208 THR A N 1
ATOM 1660 C CA . THR A 1 208 ? -9.317 1.976 25.339 1.00 93.12 208 THR A CA 1
ATOM 1661 C C . THR A 1 208 ? -10.614 1.264 24.963 1.00 93.12 208 THR A C 1
ATOM 1663 O O . THR A 1 208 ? -10.721 0.032 25.004 1.00 93.12 208 THR A O 1
ATOM 1666 N N . GLU A 1 209 ? -11.603 2.034 24.509 1.00 92.75 209 GLU A N 1
ATOM 1667 C CA . GLU A 1 209 ? -12.848 1.498 23.942 1.00 92.75 209 GLU A CA 1
ATOM 1668 C C . GLU A 1 209 ? -12.617 0.629 22.691 1.00 92.75 209 GLU A C 1
ATOM 1670 O O . GLU A 1 209 ? -13.430 -0.239 22.365 1.00 92.75 209 GLU A O 1
ATOM 1675 N N . TYR A 1 210 ? -11.476 0.810 22.019 1.00 93.94 210 TYR A N 1
ATOM 1676 C CA . TYR A 1 210 ? -11.113 0.072 20.815 1.00 93.94 210 TYR A CA 1
ATOM 1677 C C . TYR A 1 210 ? -10.640 -1.359 21.087 1.00 93.94 210 TYR A C 1
ATOM 1679 O O . TYR A 1 210 ? -10.552 -2.145 20.146 1.00 93.94 210 TYR A O 1
ATOM 1687 N N . SER A 1 211 ? -10.386 -1.731 22.346 1.00 93.38 211 SER A N 1
ATOM 1688 C CA . SER A 1 211 ? -9.984 -3.095 22.738 1.00 93.38 211 SER A CA 1
ATOM 1689 C C . SER A 1 211 ? -10.916 -4.175 22.187 1.00 93.38 211 SER A C 1
ATOM 1691 O O . SER A 1 211 ? -10.457 -5.217 21.735 1.00 93.38 211 SER A O 1
ATOM 1693 N N . ARG A 1 212 ? -12.224 -3.901 22.135 1.00 94.81 212 ARG A N 1
ATOM 1694 C CA . ARG A 1 212 ? -13.240 -4.826 21.597 1.00 94.81 212 ARG A CA 1
ATOM 1695 C C . ARG A 1 212 ? -13.284 -4.876 20.069 1.00 94.81 212 ARG A C 1
ATOM 1697 O O . ARG A 1 212 ? -13.872 -5.795 19.506 1.00 94.81 212 ARG A O 1
ATOM 1704 N N . LYS A 1 213 ? -12.715 -3.869 19.404 1.00 96.56 213 LYS A N 1
ATOM 1705 C CA . LYS A 1 213 ? -12.660 -3.757 17.943 1.00 96.56 213 LYS A CA 1
ATOM 1706 C C . LYS A 1 213 ? -11.375 -4.346 17.357 1.00 96.56 213 LYS A C 1
ATOM 1708 O O . LYS A 1 213 ? -11.314 -4.508 16.143 1.00 96.56 213 LYS A O 1
ATOM 1713 N N . LEU A 1 214 ? -10.363 -4.639 18.172 1.00 97.00 214 LEU A N 1
ATOM 1714 C CA . LEU A 1 214 ? -9.073 -5.152 17.718 1.00 97.00 214 LEU A CA 1
ATOM 1715 C C . LEU A 1 214 ? -8.986 -6.670 17.899 1.00 97.00 214 LEU A C 1
ATOM 1717 O O . LEU A 1 214 ? -9.178 -7.190 18.993 1.00 97.00 214 LEU A O 1
ATOM 1721 N N . GLU A 1 215 ? -8.629 -7.368 16.829 1.00 95.94 215 GLU A N 1
ATOM 1722 C CA . GLU A 1 215 ? -8.231 -8.772 16.841 1.00 95.94 215 GLU A CA 1
ATOM 1723 C C . GLU A 1 215 ? -6.788 -8.880 16.348 1.00 95.94 215 GLU A C 1
ATOM 1725 O O . GLU A 1 215 ? -6.433 -8.269 15.343 1.00 95.94 215 GLU A O 1
ATOM 1730 N N . ILE A 1 216 ? -5.951 -9.641 17.054 1.00 95.06 216 ILE A N 1
ATOM 1731 C CA . ILE A 1 216 ? -4.543 -9.837 16.700 1.00 95.06 216 ILE A CA 1
ATOM 1732 C C . ILE A 1 216 ? -4.327 -11.268 16.231 1.00 95.06 216 ILE A C 1
ATOM 1734 O O . ILE A 1 216 ? -4.669 -12.217 16.935 1.00 95.06 216 ILE A O 1
ATOM 1738 N N . MET A 1 217 ? -3.697 -11.408 15.069 1.00 93.75 217 MET A N 1
ATOM 1739 C CA . 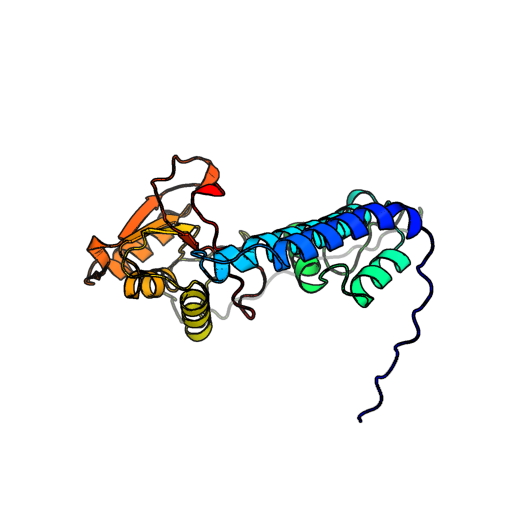MET A 1 217 ? -3.223 -12.675 14.530 1.00 93.75 217 MET A CA 1
ATOM 1740 C C . MET A 1 217 ? -1.695 -12.668 14.526 1.00 93.75 217 MET A C 1
ATOM 1742 O O . MET A 1 217 ? -1.054 -11.908 13.800 1.00 93.75 217 MET A O 1
ATOM 1746 N N . ASN A 1 218 ? -1.091 -13.506 15.367 1.00 92.00 218 ASN A N 1
ATOM 1747 C CA . ASN A 1 218 ? 0.358 -13.660 15.403 1.00 92.00 218 ASN A CA 1
ATOM 1748 C C . ASN A 1 218 ? 0.823 -14.587 14.279 1.00 92.00 218 ASN A C 1
ATOM 1750 O O . ASN A 1 218 ? 0.404 -15.744 14.215 1.00 92.00 218 ASN A O 1
ATOM 1754 N N . GLY A 1 219 ? 1.736 -14.108 13.438 1.00 86.12 219 GLY A N 1
ATOM 1755 C CA . GLY A 1 219 ? 2.424 -14.917 12.438 1.00 86.12 219 GLY A CA 1
ATOM 1756 C C . GLY A 1 219 ? 2.558 -14.256 11.070 1.00 86.12 219 GLY A C 1
ATOM 1757 O O . GLY A 1 219 ? 2.241 -13.089 10.860 1.00 86.12 219 GLY A O 1
ATOM 1758 N N . ASP A 1 220 ? 3.107 -15.030 10.141 1.00 81.12 220 ASP A N 1
ATOM 1759 C CA . ASP A 1 220 ? 3.311 -14.624 8.754 1.00 81.12 220 ASP A CA 1
ATOM 1760 C C . ASP A 1 220 ? 1.985 -14.702 7.996 1.00 81.12 220 ASP A C 1
ATOM 1762 O O . ASP A 1 220 ? 1.479 -15.803 7.781 1.00 81.12 220 ASP A O 1
ATOM 1766 N N . VAL A 1 221 ? 1.463 -13.546 7.573 1.00 83.44 221 VAL A N 1
ATOM 1767 C CA . VAL A 1 221 ? 0.182 -13.393 6.859 1.00 83.44 221 VAL A CA 1
ATOM 1768 C C . VAL A 1 221 ? 0.027 -14.372 5.688 1.00 83.44 221 VAL A C 1
ATOM 1770 O O . VAL A 1 221 ? -1.070 -14.856 5.434 1.00 83.44 221 VAL A O 1
ATOM 1773 N N . MET A 1 222 ? 1.125 -14.732 5.012 1.00 79.94 222 MET A N 1
ATOM 1774 C CA . MET A 1 222 ? 1.107 -15.614 3.839 1.00 79.94 222 MET A CA 1
ATOM 1775 C C . MET A 1 222 ? 0.894 -17.094 4.186 1.00 79.94 222 MET A C 1
ATOM 1777 O O . MET A 1 222 ? 0.685 -17.912 3.293 1.00 79.94 222 MET A O 1
ATOM 1781 N N . LYS A 1 223 ? 0.998 -17.462 5.466 1.00 80.12 223 LYS A N 1
ATOM 1782 C CA . LYS A 1 223 ? 0.916 -18.849 5.949 1.00 80.12 223 LYS A CA 1
ATOM 1783 C C . LYS A 1 223 ? -0.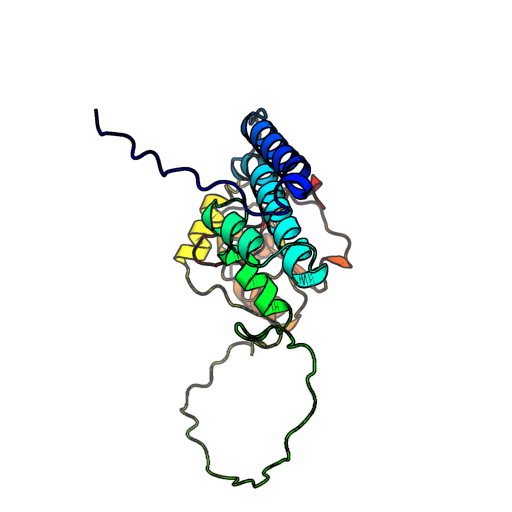355 -19.132 6.744 1.00 80.12 223 LYS A C 1
ATOM 1785 O O . LYS A 1 223 ? -0.518 -20.248 7.231 1.00 80.12 223 LYS A O 1
ATOM 1790 N N . GLN A 1 224 ? -1.222 -18.138 6.923 1.00 79.56 224 GLN A N 1
ATOM 1791 C CA . GLN A 1 224 ? -2.401 -18.242 7.782 1.00 79.56 224 GLN A CA 1
ATOM 1792 C C . GLN A 1 224 ? -3.674 -18.184 6.944 1.00 79.56 224 GLN A C 1
ATOM 1794 O O . GLN A 1 224 ? -3.712 -17.581 5.875 1.00 79.56 224 GLN A O 1
ATOM 1799 N N . THR A 1 225 ? -4.740 -18.796 7.450 1.00 86.31 225 THR A N 1
ATOM 1800 C CA . THR A 1 225 ? -6.079 -18.587 6.898 1.00 86.31 225 THR A CA 1
ATOM 1801 C C . THR A 1 225 ? -6.612 -17.259 7.417 1.00 86.31 225 THR A C 1
ATOM 1803 O O . THR A 1 225 ? -6.771 -17.093 8.625 1.00 86.31 225 THR A O 1
ATOM 1806 N N . LEU A 1 226 ? -6.857 -16.312 6.511 1.00 85.06 226 LEU A N 1
ATOM 1807 C CA . LEU A 1 226 ? -7.343 -14.984 6.872 1.00 85.06 226 LEU A CA 1
ATOM 1808 C C . LEU A 1 226 ? -8.871 -15.001 7.047 1.00 85.06 226 LEU A C 1
ATOM 1810 O O . LEU A 1 226 ? -9.574 -15.566 6.204 1.00 85.06 226 LEU A O 1
ATOM 1814 N N . PRO A 1 227 ? -9.406 -14.390 8.116 1.00 87.50 227 PRO A N 1
ATOM 1815 C CA . PRO A 1 227 ? -10.843 -14.182 8.260 1.00 87.50 227 PRO A CA 1
ATOM 1816 C C . PRO A 1 227 ? -11.362 -13.198 7.204 1.00 87.50 227 PRO A C 1
ATOM 1818 O O . PRO A 1 227 ? -10.592 -12.513 6.533 1.00 87.50 227 PRO A O 1
ATOM 1821 N N . TYR A 1 228 ? -12.685 -13.094 7.070 1.00 88.94 228 TYR A N 1
ATOM 1822 C CA . TYR A 1 228 ? -13.287 -12.107 6.175 1.00 88.94 228 TYR A CA 1
ATOM 1823 C C . TYR A 1 228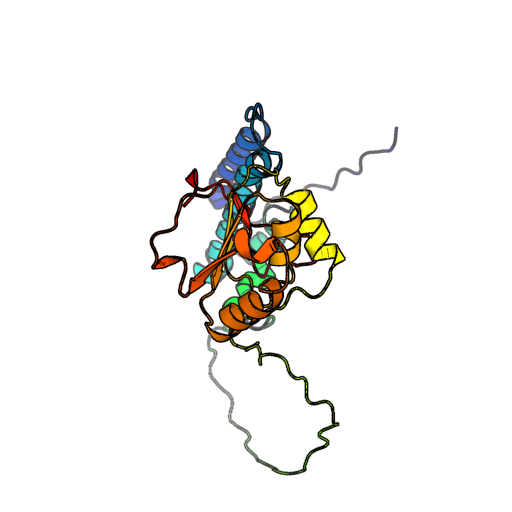 ? -12.919 -10.672 6.589 1.00 88.94 228 TYR A C 1
ATOM 1825 O O . TYR A 1 228 ? -13.006 -10.309 7.764 1.00 88.94 228 TYR A O 1
ATOM 1833 N N . PHE A 1 229 ? -12.583 -9.848 5.598 1.00 89.75 229 PHE A N 1
ATOM 1834 C CA . PHE A 1 229 ? -12.387 -8.407 5.730 1.00 89.75 229 PHE A CA 1
ATOM 1835 C C . PHE A 1 229 ? -12.937 -7.681 4.494 1.00 89.75 229 PHE A C 1
ATOM 1837 O O . PHE A 1 229 ? -13.018 -8.251 3.405 1.00 89.75 229 PHE A O 1
ATOM 1844 N N . ASP A 1 230 ? -13.306 -6.413 4.644 1.00 85.81 230 ASP A N 1
ATOM 1845 C CA . ASP A 1 230 ? -13.800 -5.577 3.545 1.00 85.81 230 ASP A CA 1
ATOM 1846 C C . ASP A 1 230 ? -12.640 -4.901 2.804 1.00 85.81 230 ASP A C 1
ATOM 1848 O O . ASP A 1 230 ? -12.625 -4.835 1.573 1.00 85.81 230 ASP A O 1
ATOM 1852 N N . THR A 1 231 ? -11.636 -4.437 3.553 1.00 85.50 231 THR A N 1
ATOM 1853 C CA . THR A 1 231 ? -10.435 -3.793 3.011 1.00 85.50 231 THR A CA 1
ATOM 1854 C C . THR A 1 231 ? -9.194 -4.178 3.803 1.00 85.50 231 THR A C 1
ATOM 1856 O O . THR A 1 231 ? -9.249 -4.363 5.014 1.00 85.50 231 THR A O 1
ATOM 1859 N N . ASN A 1 232 ? -8.062 -4.280 3.121 1.00 87.56 232 ASN A N 1
ATOM 1860 C CA . ASN A 1 232 ? -6.745 -4.365 3.738 1.00 87.56 232 ASN A CA 1
ATOM 1861 C C . ASN A 1 232 ? -6.117 -2.965 3.831 1.00 87.56 232 ASN A C 1
ATOM 1863 O O . ASN A 1 232 ? -6.442 -2.094 3.027 1.00 87.56 232 ASN A O 1
ATOM 1867 N N . ILE A 1 233 ? -5.214 -2.744 4.780 1.00 87.44 233 ILE A N 1
ATOM 1868 C CA . ILE A 1 233 ? -4.322 -1.589 4.851 1.00 87.44 233 ILE A CA 1
ATOM 1869 C C . ILE A 1 233 ? -2.926 -2.100 5.198 1.00 87.44 233 ILE A C 1
ATOM 1871 O O . ILE A 1 233 ? -2.713 -2.744 6.220 1.00 87.44 233 ILE A O 1
ATOM 1875 N N . GLN A 1 234 ? -1.948 -1.778 4.356 1.00 83.38 234 GLN A N 1
ATOM 1876 C CA . GLN A 1 234 ? -0.549 -2.089 4.620 1.00 83.38 234 GLN A CA 1
ATOM 1877 C C . GLN A 1 234 ? 0.344 -0.915 4.232 1.00 83.38 234 GLN A C 1
ATOM 1879 O O . GLN A 1 234 ? 0.242 -0.363 3.130 1.00 83.38 234 GLN A O 1
ATOM 1884 N N . VAL A 1 235 ? 1.272 -0.573 5.126 1.00 74.88 235 VAL A N 1
ATOM 1885 C CA . VAL A 1 235 ? 2.351 0.372 4.833 1.00 74.88 235 VAL A CA 1
ATOM 1886 C C . VAL A 1 235 ? 3.502 -0.400 4.199 1.00 74.88 235 VAL A C 1
ATOM 1888 O O . VAL A 1 235 ? 4.383 -0.928 4.874 1.00 74.88 235 VAL A O 1
ATOM 1891 N N . CYS A 1 236 ? 3.505 -0.481 2.871 1.00 60.62 236 CYS A N 1
ATOM 1892 C CA . CYS A 1 236 ? 4.673 -0.955 2.135 1.00 60.62 236 CYS A CA 1
ATOM 1893 C C . CYS A 1 236 ? 5.731 0.156 2.108 1.00 60.62 236 CYS A C 1
ATOM 1895 O O . CYS A 1 236 ? 5.390 1.325 1.946 1.00 60.62 236 CYS A O 1
ATOM 1897 N N . GLY A 1 237 ? 7.020 -0.187 2.231 1.00 51.88 237 GLY A N 1
ATOM 1898 C CA . GLY A 1 237 ? 8.158 0.753 2.309 1.00 51.88 237 GLY A CA 1
ATOM 1899 C C . GLY A 1 237 ? 8.375 1.682 1.097 1.00 51.88 237 GLY A C 1
ATOM 1900 O O . GLY A 1 237 ? 9.450 2.261 0.929 1.00 51.88 237 GLY A O 1
ATOM 1901 N N . THR A 1 238 ? 7.379 1.836 0.224 1.00 40.56 238 THR A N 1
ATOM 1902 C CA . THR A 1 238 ? 7.342 2.819 -0.846 1.00 40.56 238 THR A CA 1
ATOM 1903 C C . THR A 1 238 ? 6.842 4.166 -0.338 1.00 40.56 238 THR A C 1
ATOM 1905 O O . THR A 1 238 ? 5.647 4.351 -0.211 1.00 40.56 238 THR A O 1
ATOM 1908 N N . ASP A 1 239 ? 7.774 5.103 -0.110 1.00 37.88 239 ASP A N 1
ATOM 1909 C CA . ASP A 1 239 ? 7.541 6.529 0.202 1.00 37.88 239 ASP A CA 1
ATOM 1910 C C . ASP A 1 239 ? 6.301 6.798 1.047 1.00 37.88 239 ASP A C 1
ATOM 1912 O O . ASP A 1 239 ? 5.207 7.108 0.577 1.00 37.88 239 ASP A O 1
ATOM 1916 N N . VAL A 1 240 ? 6.547 6.786 2.348 1.00 39.44 240 VAL A N 1
ATOM 1917 C CA . VAL A 1 240 ? 5.628 7.251 3.381 1.00 39.44 240 VAL A CA 1
ATOM 1918 C C . VAL A 1 240 ? 5.183 8.712 3.134 1.00 39.44 240 VAL A C 1
ATOM 1920 O O . VAL A 1 240 ? 4.190 9.152 3.694 1.00 39.44 240 VAL A O 1
ATOM 1923 N N . SER A 1 241 ? 5.872 9.466 2.267 1.00 35.06 241 SER A N 1
ATOM 1924 C CA . SER A 1 241 ? 5.512 10.829 1.851 1.00 35.06 241 SER A CA 1
ATOM 1925 C C . SER A 1 241 ? 4.314 10.907 0.895 1.00 35.06 241 SER A C 1
ATOM 1927 O O . SER A 1 241 ? 3.630 11.927 0.888 1.00 35.06 241 SER A O 1
ATOM 1929 N N . GLU A 1 242 ? 4.008 9.854 0.128 1.00 35.38 242 GLU A N 1
ATOM 1930 C CA . GLU A 1 242 ? 2.885 9.864 -0.827 1.00 35.38 242 GLU A CA 1
ATOM 1931 C C . GLU A 1 242 ? 1.623 9.176 -0.283 1.00 35.38 242 GLU A C 1
ATOM 1933 O O . GLU A 1 242 ? 0.537 9.307 -0.857 1.00 35.38 242 GLU A O 1
ATOM 1938 N N . GLY A 1 243 ? 1.716 8.505 0.871 1.00 38.62 243 GLY A N 1
ATOM 1939 C CA . GLY A 1 243 ? 0.581 7.815 1.488 1.00 38.62 243 GLY A CA 1
ATOM 1940 C C . GLY A 1 243 ? -0.009 6.743 0.571 1.00 38.62 243 GLY A C 1
ATOM 1941 O O . GLY A 1 243 ? -1.232 6.633 0.475 1.00 38.62 243 GLY A O 1
ATOM 1942 N N . ILE A 1 244 ? 0.846 6.002 -0.147 1.00 42.00 244 ILE A N 1
ATOM 1943 C CA . ILE A 1 244 ? 0.417 4.863 -0.962 1.00 42.00 244 ILE A CA 1
ATOM 1944 C C . ILE A 1 244 ? 0.031 3.740 -0.001 1.00 42.00 244 ILE A C 1
ATOM 1946 O O . ILE A 1 244 ? 0.852 2.939 0.441 1.00 42.00 244 ILE A O 1
ATOM 1950 N N . CYS A 1 245 ? -1.248 3.741 0.350 1.00 43.38 245 CYS A N 1
ATOM 1951 C CA . CYS A 1 245 ? -1.908 2.644 1.022 1.00 43.38 245 CYS A CA 1
ATOM 1952 C C . CYS A 1 245 ? -2.055 1.498 0.015 1.00 43.38 245 CYS A C 1
ATOM 1954 O O . CYS A 1 245 ? -2.670 1.675 -1.041 1.00 43.38 245 CYS A O 1
ATOM 1956 N N . VAL A 1 246 ? -1.490 0.329 0.317 1.00 50.56 246 VAL A N 1
ATOM 1957 C CA . VAL A 1 246 ? -1.860 -0.900 -0.390 1.00 50.56 246 VAL A CA 1
ATOM 1958 C C . VAL A 1 246 ? -3.173 -1.368 0.227 1.00 50.56 246 VAL A C 1
ATOM 1960 O O . VAL A 1 246 ? -3.166 -2.162 1.163 1.00 50.56 246 VAL A O 1
ATOM 1963 N N . ALA A 1 247 ? -4.289 -0.816 -0.254 1.00 46.56 247 ALA A N 1
ATOM 1964 C CA . ALA A 1 247 ? -5.610 -1.298 0.112 1.00 46.56 247 ALA A CA 1
ATOM 1965 C C . ALA A 1 247 ? -6.137 -2.231 -0.972 1.00 46.56 247 ALA A C 1
ATOM 1967 O O . ALA A 1 247 ? -6.512 -1.805 -2.063 1.00 46.56 247 ALA A O 1
ATOM 1968 N N . SER A 1 248 ? -6.129 -3.522 -0.667 1.00 45.88 248 SER A N 1
ATOM 1969 C CA . SER A 1 248 ? -6.736 -4.565 -1.485 1.00 45.88 248 SER A CA 1
ATOM 1970 C C . SER A 1 248 ? -8.003 -5.082 -0.805 1.00 45.88 248 SER A C 1
ATOM 1972 O O . SER A 1 248 ? -8.053 -5.228 0.415 1.00 45.88 248 SER A O 1
ATOM 1974 N N . SER A 1 249 ? -9.046 -5.338 -1.593 1.00 47.75 249 SER A N 1
ATOM 1975 C CA . SER A 1 249 ? -10.258 -6.023 -1.123 1.00 47.75 249 SER A CA 1
ATOM 1976 C C . SER A 1 249 ? -9.943 -7.490 -0.806 1.00 47.75 249 SER A C 1
ATOM 1978 O O . SER A 1 249 ? -9.021 -8.058 -1.397 1.00 47.75 249 SER A O 1
ATOM 1980 N N . SER A 1 250 ? -10.727 -8.134 0.062 1.00 46.62 250 SER A N 1
ATOM 1981 C CA . SER A 1 250 ? -10.641 -9.585 0.309 1.00 46.62 250 SER A CA 1
ATOM 1982 C C . SER A 1 250 ? -10.770 -10.425 -0.958 1.00 46.62 250 SER A C 1
ATOM 1984 O O . SER A 1 250 ? -10.191 -11.498 -1.034 1.00 46.62 250 SER A O 1
ATOM 1986 N N . LYS A 1 251 ? -11.436 -9.915 -2.001 1.00 39.34 251 LYS A N 1
ATOM 1987 C CA . LYS A 1 251 ? -11.520 -10.577 -3.316 1.00 39.34 251 LYS A CA 1
ATOM 1988 C C . LYS A 1 251 ? -10.189 -10.636 -4.082 1.00 39.34 251 LYS A C 1
ATOM 1990 O O . LYS A 1 251 ? -10.134 -11.244 -5.146 1.00 39.34 251 LYS A O 1
ATOM 1995 N N . ALA A 1 252 ? -9.157 -9.941 -3.608 1.00 40.41 252 ALA A N 1
ATOM 1996 C CA . ALA A 1 252 ? -7.847 -9.859 -4.247 1.00 40.41 252 ALA A CA 1
ATOM 1997 C C . ALA A 1 252 ? -6.759 -10.693 -3.542 1.00 40.41 252 ALA A C 1
ATOM 1999 O O . ALA A 1 252 ? -5.608 -10.625 -3.981 1.00 40.41 252 ALA A O 1
ATOM 2000 N N . TRP A 1 253 ? -7.114 -11.439 -2.486 1.00 39.19 253 TRP A N 1
ATOM 2001 C CA . TRP A 1 253 ? -6.242 -12.351 -1.738 1.00 39.19 253 TRP A CA 1
ATOM 2002 C C . TRP A 1 253 ? -6.690 -13.801 -1.896 1.00 39.19 253 TRP A C 1
ATOM 2004 O O . TRP A 1 253 ? -7.918 -14.031 -1.961 1.00 39.19 253 TRP A O 1
#

Foldseek 3Di:
DPDDPDPPDDDQDPPCVVCVVVLVVLVVQLVCLQPDDCPPHDPCRSCVSNVVSLLVQQVVLLCCVPPVVVDDPVNSVVCCVVVSHPPLSSVVVCVVVVNDPPDDPDDDDDDDDDDDDDDDDDDDDDDDDDPPPDDDDDVVVVDDDDDDLVLLLVLLVSLPAAQAWEEEEEACFQPSNVVVNLVHYVAYEYEHADVVRVVNNQVVPVVDPSNVRYHYDYRDPVPDDDDAGQWYFYDDPRDSPVSPTPIDGPVVD

InterPro domains:
  IPR001737 Ribosomal RNA adenine methyltransferase KsgA/Erm [PF00398] (136-232)
  IPR001737 Ribosomal RNA adenine methyltransferase KsgA/Erm [PS51689] (137-253)
  IPR001748 Pre-mRNA-splicing factor BUD31 [PF01125] (1-95)
  IPR001748 Pre-mRNA-splicing factor BUD31 [PR00322] (13-33)
  IPR001748 Pre-mRNA-splicing factor BUD31 [PR00322] (48-71)
  IPR001748 Pre-mRNA-splicing factor BUD31 [PR00322] (72-97)
  IPR001748 Pre-mRNA-splicing factor BUD31 [PTHR19411] (1-95)
  IPR020596 Ribosomal RNA adenine methylase transferase, conserved site [PS01131] (167-194)
  IPR020598 Ribosomal RNA adenine methylase transferase, N-terminal [SM00650] (151-252)
  IPR029063 S-adenosyl-L-methionine-dependent methyltransferase superfamily [G3DSA:3.40.50.150] (136-249)
  IPR029063 S-adenosyl-L-methionine-dependent methyltransferase superfamily [SSF53335] (135-228)

Secondary structure (DSSP, 8-state):
---------PPPPTTHHHHHHHHHHHHHHHHHHHHS--TT--HHHHHHHHHHHHHHHHHHHHHHHHTS--S-HHHHHHHHHTTSS-HHHHHHHHHHTT--TT---PPP--------------------S----S----GGGT------HHHHHHHHHHHT--TT-EEEEE--TTSTTHHHHHTTSSEEEEEES-HHHHHHHHHHHHTSGGGGGEEEEES-GGGSPPPP-SEEE---SS-TTTT------GGG-